Protein AF-A0A957M8G2-F1 (afdb_monomer_lite)

Radius of gyration: 21.16 Å; chains: 1; bounding box: 46×39×77 Å

Foldseek 3Di:
DVVVVVVVVLVVVCVPVCVVVVPPQPDDCLLVLLLVLLLVCLVCVVVCPVQSVLLNCLSNVLCVLLVVQLVVQCCCCVPPHPDPDPDDSNCCSQVPCCQPPPSNLCSNQCLQAQVNLVVQLVQLCVCVVVVHPSSVNSNSSSVSSNVNNVVQLQADAPRHHPHPPPVDSHDRRRHCHHLCRVNSVVVVVVVVSVVSSVVSVVSSCVSCVVVVVVVVVVVVVVVVVVVVD

Secondary structure (DSSP, 8-state):
-HHHHHHHHHHHHHHHHHHHHTTTTTS-SHHHHHHHHHHHHTGGGGT-TTTHHHHHHHHHTTTHHHHHHHHHHHHIIIIIS--SSSS-HHHHIIIIIHHH-HHHHHHHHTTS-HHHHHHHHHHHHHHHHTT-TTHHHHHHHHHHHHHHHHHHHHH-SSS---TTTTT-SS-----S--SS-GGGTHHHHHHHHHHHHHHHHHHHHHHHHHHHHHHHHHHHHHHHHHS--

pLDDT: mean 85.72, std 18.49, range [33.53, 98.69]

Sequence (229 aa):
MSWMAAWLRGQRQATSFYLVVSNVAGIMQTPTHFLIAGALAVPARRHLIGNTPALLLGAVLPDIPFALLTLWGLFYYRWIAPLPQPGVIMEYLHFTLYFTDPIWIAGHNFFHSLVVDGLLFAVGLWGWRHRQRWGVPLTWLATSMLLHVTIDIFTHHSDGPLIWWPVNWSYRFASPISYWEVAYGGATFARAELILNVLLSTYLLTALWPQIKQQFLRWQASAGSRQVR

Structure (mmCIF, N/CA/C/O backbone):
data_AF-A0A957M8G2-F1
#
_entry.id   AF-A0A957M8G2-F1
#
loop_
_atom_site.group_PDB
_atom_site.id
_atom_site.type_symbol
_atom_site.label_atom_id
_atom_site.label_alt_id
_atom_site.label_comp_id
_atom_site.label_asym_id
_atom_site.label_entity_id
_atom_site.label_seq_id
_atom_site.pdbx_PDB_ins_code
_atom_site.Cartn_x
_atom_site.Cartn_y
_atom_site.Cartn_z
_atom_site.occupancy
_atom_site.B_iso_or_equiv
_atom_site.auth_seq_id
_atom_site.auth_comp_id
_atom_site.auth_asym_id
_atom_site.auth_atom_id
_atom_site.pdbx_PDB_model_num
ATOM 1 N N . MET A 1 1 ? 7.463 -4.796 -29.477 1.00 44.28 1 MET A N 1
ATOM 2 C CA . MET A 1 1 ? 8.649 -3.906 -29.571 1.00 44.28 1 MET A CA 1
ATOM 3 C C . MET A 1 1 ? 8.308 -2.431 -29.858 1.00 44.28 1 MET A C 1
ATOM 5 O O . MET A 1 1 ? 9.145 -1.584 -29.582 1.00 44.28 1 MET A O 1
ATOM 9 N N . SER A 1 2 ? 7.105 -2.076 -30.338 1.00 48.72 2 SER A N 1
ATOM 10 C CA . SER A 1 2 ? 6.717 -0.681 -30.649 1.00 48.72 2 SER A CA 1
ATOM 11 C C . SER A 1 2 ? 6.313 0.173 -29.433 1.00 48.72 2 SER A C 1
ATOM 13 O O . SER A 1 2 ? 6.612 1.364 -29.407 1.00 48.72 2 SER A O 1
ATOM 15 N N . TRP A 1 3 ? 5.687 -0.421 -28.410 1.00 37.75 3 TRP A N 1
ATOM 16 C CA . TRP A 1 3 ? 5.198 0.312 -27.230 1.00 37.75 3 TRP A CA 1
ATOM 17 C C . TRP A 1 3 ? 6.327 0.774 -26.296 1.00 37.75 3 TRP A C 1
ATOM 19 O O . TRP A 1 3 ? 6.349 1.923 -25.871 1.00 37.75 3 TRP A O 1
ATOM 29 N N . MET A 1 4 ? 7.351 -0.063 -26.097 1.00 34.41 4 MET A N 1
ATOM 30 C CA . MET A 1 4 ? 8.533 0.268 -25.287 1.00 34.41 4 MET A CA 1
ATOM 31 C C . MET A 1 4 ? 9.319 1.459 -25.863 1.00 34.41 4 MET A C 1
ATOM 33 O O . MET A 1 4 ? 9.783 2.324 -25.130 1.00 34.41 4 MET A O 1
ATOM 37 N N . ALA A 1 5 ? 9.392 1.572 -27.194 1.00 39.69 5 ALA A N 1
ATOM 38 C CA . ALA A 1 5 ? 10.013 2.712 -27.867 1.00 39.69 5 ALA A CA 1
ATOM 39 C C . ALA A 1 5 ? 9.153 3.992 -27.823 1.00 39.69 5 ALA A C 1
ATOM 41 O O . ALA A 1 5 ? 9.686 5.096 -27.934 1.00 39.69 5 ALA A O 1
ATOM 42 N N . ALA A 1 6 ? 7.827 3.876 -27.700 1.00 43.91 6 ALA A N 1
ATOM 43 C CA . ALA A 1 6 ? 6.939 5.020 -27.484 1.00 43.91 6 ALA A CA 1
ATOM 44 C C . ALA A 1 6 ? 7.034 5.523 -26.031 1.00 43.91 6 ALA A C 1
ATOM 46 O O . ALA A 1 6 ? 7.205 6.721 -25.814 1.00 43.91 6 ALA A O 1
ATOM 47 N N . TRP A 1 7 ? 7.064 4.603 -25.064 1.00 50.28 7 TRP A N 1
ATOM 48 C CA . TRP A 1 7 ? 7.267 4.884 -23.641 1.00 50.28 7 TRP A CA 1
ATOM 49 C C . TRP A 1 7 ? 8.623 5.565 -23.368 1.00 50.28 7 TRP A C 1
ATOM 51 O O . TRP A 1 7 ? 8.674 6.642 -22.773 1.00 50.28 7 TRP A O 1
ATOM 61 N N . LEU A 1 8 ? 9.718 5.038 -23.933 1.00 42.94 8 LEU A N 1
ATOM 62 C CA . LEU A 1 8 ? 11.058 5.641 -23.826 1.00 42.94 8 LEU A CA 1
ATOM 63 C C . LEU A 1 8 ? 11.167 7.032 -24.479 1.00 42.94 8 LEU A C 1
ATOM 65 O O . LEU A 1 8 ? 12.023 7.828 -24.093 1.00 42.94 8 LEU A O 1
ATOM 69 N N . ARG A 1 9 ? 10.330 7.345 -25.478 1.00 43.38 9 ARG A N 1
ATOM 70 C CA . ARG A 1 9 ? 10.293 8.675 -26.113 1.00 43.38 9 ARG A CA 1
ATOM 71 C C . ARG A 1 9 ? 9.508 9.696 -25.289 1.00 43.38 9 ARG A C 1
ATOM 73 O O . ARG A 1 9 ? 9.929 10.849 -25.250 1.00 43.38 9 ARG A O 1
ATOM 80 N N . GLY A 1 10 ? 8.452 9.278 -24.588 1.00 44.41 10 GLY A N 1
ATOM 81 C CA . GLY A 1 10 ? 7.732 10.130 -23.632 1.00 44.41 10 GLY A CA 1
ATOM 82 C C . GLY A 1 10 ? 8.599 10.542 -22.435 1.00 44.41 10 GLY A C 1
ATOM 83 O O . GLY A 1 10 ? 8.604 11.705 -22.042 1.00 44.41 10 GLY A O 1
ATOM 84 N N . GLN A 1 11 ? 9.427 9.622 -21.931 1.00 47.50 11 GLN A N 1
ATOM 85 C CA . GLN A 1 11 ? 10.351 9.850 -20.808 1.00 47.50 11 GLN A CA 1
ATOM 86 C C . GLN A 1 11 ? 11.423 10.925 -21.099 1.00 47.50 11 GLN A C 1
ATOM 88 O O . GLN A 1 11 ? 11.792 11.698 -20.218 1.00 47.50 11 GLN A O 1
ATOM 93 N N . ARG A 1 12 ? 11.896 11.052 -22.349 1.00 42.53 12 ARG A N 1
ATOM 94 C CA . ARG A 1 12 ? 12.930 12.047 -22.715 1.00 42.53 12 ARG A CA 1
ATOM 95 C C . ARG A 1 12 ? 12.445 13.497 -22.721 1.00 42.53 12 ARG A C 1
ATOM 97 O O . ARG A 1 12 ? 13.284 14.388 -22.682 1.00 42.53 12 ARG A O 1
ATOM 104 N N . GLN A 1 13 ? 11.137 13.748 -22.783 1.00 42.22 13 GLN A N 1
ATOM 105 C CA . GLN A 1 13 ? 10.584 15.108 -22.689 1.00 42.22 13 GLN A CA 1
ATOM 106 C C . GLN A 1 13 ? 10.309 15.536 -21.238 1.00 42.22 13 GLN A C 1
ATOM 108 O O . GLN A 1 13 ? 10.151 16.722 -20.961 1.00 42.22 13 GLN A O 1
ATOM 113 N N . ALA A 1 14 ? 10.307 14.588 -20.300 1.00 40.78 14 ALA A N 1
ATOM 114 C CA . ALA A 1 14 ? 10.108 14.829 -18.874 1.00 40.78 14 ALA A CA 1
ATOM 115 C C . ALA A 1 14 ? 11.372 15.368 -18.161 1.00 40.78 14 ALA A C 1
ATOM 117 O O . ALA A 1 14 ? 11.283 16.013 -17.120 1.00 40.78 14 ALA A O 1
ATOM 118 N N . THR A 1 15 ? 12.566 15.186 -18.721 1.00 39.75 15 THR A N 1
ATOM 119 C CA . THR A 1 15 ? 13.847 15.386 -18.015 1.00 39.75 15 THR A CA 1
ATOM 120 C C . THR A 1 15 ? 14.133 16.810 -17.513 1.00 39.75 15 THR A C 1
ATOM 122 O O . THR A 1 15 ? 14.842 16.948 -16.518 1.00 39.75 15 THR A O 1
ATOM 125 N N . SER A 1 16 ? 13.561 17.872 -18.094 1.00 35.38 16 SER A N 1
ATOM 126 C CA . SER A 1 16 ? 13.813 19.248 -17.612 1.00 35.38 16 SER A CA 1
ATOM 127 C C . SER A 1 16 ? 12.925 19.704 -16.448 1.00 35.38 16 SER A C 1
ATOM 129 O O . SER A 1 16 ? 13.320 20.618 -15.731 1.00 35.38 16 SER A O 1
ATOM 131 N N . PHE A 1 17 ? 11.768 19.076 -16.209 1.00 36.44 17 PHE A N 1
ATOM 132 C CA . PHE A 1 17 ? 10.895 19.427 -15.073 1.00 36.44 17 PHE A CA 1
ATOM 133 C C . PHE A 1 17 ? 11.122 18.517 -13.856 1.00 36.44 17 PHE A C 1
ATOM 135 O O . PHE A 1 17 ? 10.847 18.901 -12.720 1.00 36.44 17 PHE A O 1
ATOM 142 N N . TYR A 1 18 ? 11.678 17.322 -14.079 1.00 36.84 18 TYR A N 1
ATOM 143 C CA . TYR A 1 18 ? 11.916 16.350 -13.016 1.00 36.84 18 TYR A CA 1
ATOM 144 C C . TYR A 1 18 ? 13.026 16.798 -12.058 1.00 36.84 18 TYR A C 1
ATOM 146 O O . TYR A 1 18 ? 12.852 16.631 -10.861 1.00 36.84 18 TYR A O 1
ATOM 154 N N . LEU A 1 19 ? 14.085 17.473 -12.523 1.00 34.44 19 LEU A N 1
ATOM 155 C CA . LEU A 1 19 ? 15.239 17.857 -11.687 1.00 34.44 19 LEU A CA 1
ATOM 156 C C . LEU A 1 19 ? 14.933 18.801 -10.504 1.00 34.44 19 LEU A C 1
ATOM 158 O O . LEU A 1 19 ? 15.719 18.856 -9.560 1.00 34.44 19 LEU A O 1
ATOM 162 N N . VAL A 1 20 ? 13.814 19.534 -10.523 1.00 36.47 20 VAL A N 1
ATOM 163 C CA . VAL A 1 20 ? 13.444 20.473 -9.441 1.00 36.47 20 VAL A CA 1
ATOM 164 C C . VAL A 1 20 ? 12.442 19.855 -8.454 1.00 36.47 20 VAL A C 1
ATOM 166 O O . VAL A 1 20 ? 12.404 20.247 -7.290 1.00 36.47 20 VAL A O 1
ATOM 169 N N . VAL A 1 21 ? 11.681 18.838 -8.872 1.00 35.72 21 VAL A N 1
ATOM 170 C CA . VAL A 1 21 ? 10.674 18.149 -8.036 1.00 35.72 21 VAL A CA 1
ATOM 171 C C . VAL A 1 21 ? 11.192 16.797 -7.503 1.00 35.72 21 VAL A C 1
ATOM 173 O O . VAL A 1 21 ? 10.707 16.289 -6.491 1.00 35.72 21 VAL A O 1
ATOM 176 N N . SER A 1 22 ? 12.242 16.237 -8.115 1.00 34.69 22 SER A N 1
ATOM 177 C CA . SER A 1 22 ? 12.774 14.893 -7.847 1.00 34.69 22 SER A CA 1
ATOM 178 C C . SER A 1 22 ? 13.558 14.720 -6.545 1.00 34.69 22 SER A C 1
ATOM 180 O O . SER A 1 22 ? 13.979 13.604 -6.260 1.00 34.69 22 SER A O 1
ATOM 182 N N . ASN A 1 23 ? 13.781 15.768 -5.749 1.00 33.53 23 ASN A N 1
ATOM 183 C CA . ASN A 1 23 ? 14.645 15.650 -4.566 1.00 33.53 23 ASN A CA 1
ATOM 184 C C . ASN A 1 23 ? 13.907 15.367 -3.248 1.00 33.53 23 ASN A C 1
ATOM 186 O O . ASN A 1 23 ? 14.568 15.090 -2.254 1.00 33.53 23 ASN A O 1
ATOM 190 N N . VAL A 1 24 ? 12.566 15.368 -3.223 1.00 36.84 24 VAL A N 1
ATOM 191 C CA . VAL A 1 24 ? 11.785 14.964 -2.027 1.00 36.84 24 VAL A CA 1
ATOM 192 C C . VAL A 1 24 ? 10.472 14.234 -2.375 1.00 36.84 24 VAL A C 1
ATOM 194 O O . VAL A 1 24 ? 9.989 13.443 -1.574 1.00 36.84 24 VAL A O 1
ATOM 197 N N . ALA A 1 25 ? 9.899 14.433 -3.569 1.00 34.66 25 ALA A N 1
ATOM 198 C CA . ALA A 1 25 ? 8.507 14.055 -3.861 1.00 34.66 25 ALA A CA 1
ATOM 199 C C . ALA A 1 25 ? 8.301 12.702 -4.580 1.00 34.66 25 ALA A C 1
ATOM 201 O O . ALA A 1 25 ? 7.173 12.359 -4.913 1.00 34.66 25 ALA A O 1
ATOM 202 N N . GLY A 1 26 ? 9.362 11.926 -4.827 1.00 40.62 26 GLY A N 1
ATOM 203 C CA . GLY A 1 26 ? 9.275 10.612 -5.493 1.00 40.62 26 GLY A CA 1
ATOM 204 C C . GLY A 1 26 ? 8.889 9.439 -4.578 1.00 40.62 26 GLY A C 1
ATOM 205 O O . GLY A 1 26 ? 8.906 8.298 -5.021 1.00 40.62 26 GLY A O 1
ATOM 206 N N . ILE A 1 27 ? 8.587 9.713 -3.306 1.00 42.06 27 ILE A N 1
ATOM 207 C CA . ILE A 1 27 ? 8.199 8.744 -2.271 1.00 42.06 27 ILE A CA 1
ATOM 208 C C . ILE A 1 27 ? 6.792 9.167 -1.816 1.00 42.06 27 ILE A C 1
ATOM 210 O O . ILE A 1 27 ? 6.661 10.090 -1.020 1.00 42.06 27 ILE A O 1
ATOM 214 N N . MET A 1 28 ? 5.724 8.738 -2.488 1.00 49.22 28 MET A N 1
ATOM 215 C CA . MET A 1 28 ? 4.915 7.533 -2.222 1.00 49.22 28 MET A CA 1
ATOM 216 C C . MET A 1 28 ? 3.472 7.994 -1.957 1.00 49.22 28 MET A C 1
ATOM 218 O O . MET A 1 28 ? 3.288 8.959 -1.224 1.00 49.22 28 MET A O 1
ATOM 222 N N . GLN A 1 29 ? 2.459 7.308 -2.496 1.00 62.94 29 GLN A N 1
ATOM 223 C CA . GLN A 1 29 ? 1.043 7.551 -2.157 1.00 62.94 29 GLN A CA 1
ATOM 224 C C . GLN A 1 29 ? 0.663 7.005 -0.772 1.00 62.94 29 GLN A C 1
ATOM 226 O O . GLN A 1 29 ? -0.422 7.271 -0.254 1.00 62.94 29 GLN A O 1
ATOM 231 N N . THR A 1 30 ? 1.571 6.270 -0.122 1.00 72.44 30 THR A N 1
ATOM 232 C CA . THR A 1 30 ? 1.415 5.734 1.236 1.00 72.44 30 THR A CA 1
ATOM 233 C C . THR A 1 30 ? 0.876 6.748 2.254 1.00 72.44 30 THR A C 1
ATOM 235 O O . THR A 1 30 ? -0.011 6.377 3.028 1.00 72.44 30 THR A O 1
ATOM 238 N N . PRO A 1 31 ? 1.334 8.022 2.295 1.00 85.12 31 PRO A N 1
ATOM 239 C CA . PRO A 1 31 ? 0.782 9.019 3.204 1.00 85.12 31 PRO A CA 1
ATOM 240 C C . PRO A 1 31 ? -0.706 9.254 2.946 1.00 85.12 31 PRO A C 1
ATOM 242 O O . PRO A 1 31 ? -1.474 9.306 3.901 1.00 85.12 31 PRO A O 1
ATOM 245 N N . THR A 1 32 ? -1.130 9.328 1.684 1.00 89.62 32 THR A N 1
ATOM 246 C CA . THR A 1 32 ? -2.532 9.522 1.295 1.00 89.62 32 THR A CA 1
ATOM 247 C C . THR A 1 32 ? -3.391 8.350 1.754 1.00 89.62 32 THR A C 1
ATOM 249 O O . THR A 1 32 ? -4.385 8.554 2.453 1.00 89.62 32 THR A O 1
ATOM 252 N N . HIS A 1 33 ? -2.968 7.116 1.469 1.00 91.50 33 HIS A N 1
ATOM 253 C CA . HIS A 1 33 ? -3.655 5.902 1.917 1.00 91.50 33 HIS A CA 1
ATOM 254 C C . HIS A 1 33 ? -3.783 5.837 3.444 1.00 91.50 33 HIS A C 1
ATOM 256 O O . HIS A 1 33 ? -4.869 5.593 3.981 1.00 91.50 33 HIS A O 1
ATOM 262 N N . PHE A 1 34 ? -2.696 6.133 4.159 1.00 93.12 34 PHE A N 1
ATOM 263 C CA . PHE A 1 34 ? -2.680 6.176 5.618 1.00 93.12 34 PHE A CA 1
ATOM 264 C C . PHE A 1 34 ? -3.607 7.260 6.182 1.00 93.12 34 PHE A C 1
ATOM 266 O O . PHE A 1 34 ? -4.362 7.005 7.124 1.00 93.12 34 PHE A O 1
ATOM 273 N N . LEU A 1 35 ? -3.582 8.464 5.605 1.00 93.88 35 LEU A N 1
ATOM 274 C CA . LEU A 1 35 ? -4.427 9.582 6.019 1.00 93.88 35 LEU A CA 1
ATOM 275 C C . LEU A 1 35 ? -5.909 9.290 5.765 1.00 93.88 35 LEU A C 1
ATOM 277 O O . LEU A 1 35 ? -6.732 9.580 6.634 1.00 93.88 35 LEU A O 1
ATOM 281 N N . ILE A 1 36 ? -6.254 8.668 4.632 1.00 92.31 36 ILE A N 1
ATOM 282 C CA . ILE A 1 36 ? -7.621 8.218 4.333 1.00 92.31 36 ILE A CA 1
ATOM 283 C C . ILE A 1 36 ? -8.070 7.189 5.375 1.00 92.31 36 ILE A C 1
ATOM 285 O O . ILE A 1 36 ? -9.119 7.367 5.996 1.00 92.31 36 ILE A O 1
ATOM 289 N N . ALA A 1 37 ? -7.267 6.151 5.631 1.00 92.00 37 ALA A N 1
ATOM 290 C CA . ALA A 1 37 ? -7.590 5.130 6.627 1.00 92.00 37 ALA A CA 1
ATOM 291 C C . ALA A 1 37 ? -7.766 5.734 8.030 1.00 92.00 37 ALA A C 1
ATOM 293 O O . ALA A 1 37 ? -8.730 5.426 8.735 1.00 92.00 37 ALA A O 1
ATOM 294 N N . GLY A 1 38 ? -6.877 6.648 8.424 1.00 91.69 38 GLY A N 1
ATOM 295 C CA . GLY A 1 38 ? -6.983 7.390 9.675 1.00 91.69 38 GLY A CA 1
ATOM 296 C C . GLY A 1 38 ? -8.257 8.230 9.751 1.00 91.69 38 GLY A C 1
ATOM 297 O O . GLY A 1 38 ? -8.943 8.207 10.775 1.00 91.69 38 GLY A O 1
ATOM 298 N N . ALA A 1 39 ? -8.598 8.950 8.680 1.00 91.75 39 ALA A N 1
ATOM 299 C CA . ALA A 1 39 ? -9.779 9.806 8.629 1.00 91.75 39 ALA A CA 1
ATOM 300 C C . ALA A 1 39 ? -11.074 8.989 8.719 1.00 91.75 39 ALA A C 1
ATOM 302 O O . ALA A 1 39 ? -11.964 9.350 9.486 1.00 91.75 39 ALA A O 1
ATOM 303 N N . LEU A 1 40 ? -11.144 7.847 8.029 1.00 89.31 40 LEU A N 1
ATOM 304 C CA . LEU A 1 40 ? -12.257 6.897 8.131 1.00 89.31 40 LEU A CA 1
ATOM 305 C C . LEU A 1 40 ? -12.356 6.269 9.526 1.00 89.31 40 LEU A C 1
ATOM 307 O O . LEU A 1 40 ? -13.456 5.994 10.013 1.00 89.31 40 LEU A O 1
ATOM 311 N N . ALA A 1 41 ? -11.222 6.086 10.207 1.00 89.31 41 ALA A N 1
ATOM 312 C CA . ALA A 1 41 ? -11.216 5.533 11.551 1.00 89.31 41 ALA A CA 1
ATOM 313 C C . ALA A 1 41 ? -11.884 6.459 12.573 1.00 89.31 41 ALA A C 1
ATOM 315 O O . ALA A 1 41 ? -12.484 5.948 13.514 1.00 89.31 41 ALA A O 1
ATOM 316 N N . VAL A 1 42 ? -11.800 7.790 12.417 1.00 86.25 42 VAL A N 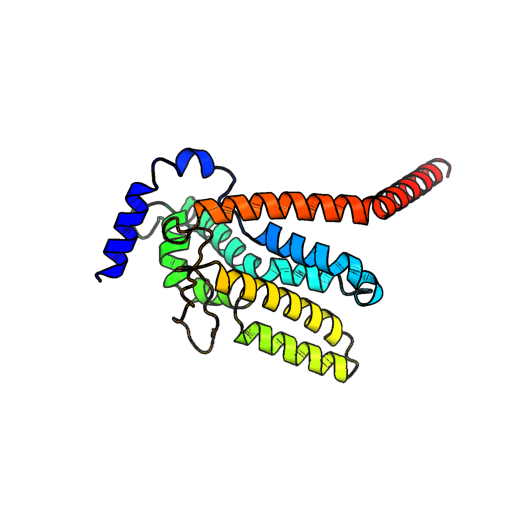1
ATOM 317 C CA . VAL A 1 42 ? -12.322 8.785 13.379 1.00 86.25 42 VAL A CA 1
ATOM 318 C C . VAL A 1 42 ? -13.820 8.617 13.680 1.00 86.25 42 VAL A C 1
ATOM 320 O O . VAL A 1 42 ? -14.148 8.404 14.853 1.00 86.25 42 VAL A O 1
ATOM 323 N N . PRO A 1 43 ? -14.741 8.668 12.698 1.00 83.56 43 PRO A N 1
ATOM 324 C CA . PRO A 1 43 ? -16.165 8.455 12.960 1.00 83.56 43 PRO A CA 1
ATOM 325 C C . PRO A 1 43 ? -16.467 7.006 13.372 1.00 83.56 43 PRO A C 1
ATOM 327 O O . PRO A 1 43 ? -17.354 6.766 14.190 1.00 83.56 43 PRO A O 1
ATOM 330 N N . ALA A 1 44 ? -15.690 6.037 12.881 1.00 80.69 44 ALA A N 1
ATOM 331 C CA . ALA A 1 44 ? -15.870 4.616 13.171 1.00 80.69 44 ALA A CA 1
ATOM 332 C C . ALA A 1 44 ? -15.232 4.155 14.498 1.00 80.69 44 ALA A C 1
ATOM 334 O O . ALA A 1 44 ? -15.307 2.972 14.834 1.00 80.69 44 ALA A O 1
ATOM 335 N N . ARG A 1 45 ? -14.644 5.056 15.303 1.00 75.25 45 ARG A N 1
ATOM 336 C CA . ARG A 1 45 ? -13.892 4.713 16.531 1.00 75.25 45 ARG A CA 1
ATOM 337 C C . ARG A 1 45 ? -14.638 3.806 17.501 1.00 75.25 45 ARG A C 1
ATOM 339 O O . ARG A 1 45 ? -14.017 2.951 18.123 1.00 75.25 45 ARG A O 1
ATOM 346 N N . ARG A 1 46 ? -15.959 3.971 17.624 1.00 70.88 46 ARG A N 1
ATOM 347 C CA . ARG A 1 46 ? -16.803 3.135 18.498 1.00 70.88 46 ARG A CA 1
ATOM 348 C C . ARG A 1 46 ? -16.919 1.688 18.007 1.00 70.88 46 ARG A C 1
ATOM 350 O O . ARG A 1 46 ? -17.065 0.789 18.824 1.00 70.88 46 ARG A O 1
ATOM 357 N N . HIS A 1 47 ? -16.825 1.468 16.699 1.00 71.31 47 HIS A N 1
ATOM 358 C CA . HIS A 1 47 ? -16.871 0.145 16.071 1.00 71.31 47 HIS A CA 1
ATOM 359 C C . HIS A 1 47 ? -15.473 -0.465 15.880 1.00 71.31 47 HIS A C 1
ATOM 361 O O . HIS A 1 47 ? -15.340 -1.679 15.767 1.00 71.31 47 HIS A O 1
ATOM 367 N N . LEU A 1 48 ? -14.427 0.367 15.894 1.00 74.81 48 LEU A N 1
ATOM 368 C CA . LEU A 1 48 ? -13.025 -0.018 15.704 1.00 74.81 48 LEU A CA 1
ATOM 369 C C . LEU A 1 48 ? -12.237 -0.178 17.011 1.00 74.81 48 LEU A C 1
ATOM 371 O O . LEU A 1 48 ? -11.006 -0.213 16.968 1.00 74.81 48 LEU A O 1
ATOM 375 N N . ILE A 1 49 ? -12.898 -0.258 18.171 1.00 71.00 49 ILE A N 1
ATOM 376 C CA . ILE A 1 49 ? -12.218 -0.353 19.473 1.00 71.00 49 ILE A CA 1
ATOM 377 C C . ILE A 1 49 ? -11.218 -1.522 19.442 1.00 71.00 49 ILE A C 1
ATOM 379 O O . ILE A 1 49 ? -11.597 -2.673 19.240 1.00 71.00 49 ILE A O 1
ATOM 383 N N . GLY A 1 50 ? -9.928 -1.204 19.592 1.00 77.12 50 GLY A N 1
ATOM 384 C CA . GLY A 1 50 ? -8.819 -2.166 19.557 1.00 77.12 50 GLY A CA 1
ATOM 385 C C . GLY A 1 50 ? -8.294 -2.550 18.165 1.00 77.12 50 GLY A C 1
ATOM 386 O O . GLY A 1 50 ? -7.239 -3.167 18.084 1.00 77.12 50 GLY A O 1
ATOM 387 N N . ASN A 1 51 ? -8.962 -2.157 17.075 1.00 86.50 51 ASN A N 1
ATOM 388 C CA . ASN A 1 51 ? -8.618 -2.566 15.704 1.00 86.50 51 ASN A CA 1
ATOM 389 C C . ASN A 1 51 ? -8.100 -1.425 14.814 1.00 86.50 51 ASN A C 1
ATOM 391 O O . ASN A 1 51 ? -7.653 -1.681 13.699 1.00 86.50 51 ASN A O 1
ATOM 395 N N . THR A 1 52 ? -8.089 -0.179 15.301 1.00 88.62 52 THR A N 1
ATOM 396 C CA . THR A 1 52 ? -7.448 0.949 14.600 1.00 88.62 52 THR A CA 1
ATOM 397 C C . THR A 1 52 ? -6.013 0.641 14.144 1.00 88.62 52 THR A C 1
ATOM 399 O O . THR A 1 52 ? -5.702 0.971 13.003 1.00 88.62 52 THR A O 1
ATOM 402 N N . PRO A 1 53 ? -5.143 -0.026 14.936 1.00 92.44 53 PRO A N 1
ATOM 403 C CA . PRO A 1 53 ? -3.797 -0.364 14.471 1.00 92.44 53 PRO A CA 1
ATOM 404 C C . PRO A 1 53 ? -3.792 -1.296 13.258 1.00 92.44 53 PRO A C 1
ATOM 406 O O . PRO A 1 53 ? -2.970 -1.119 12.371 1.00 92.44 53 PRO A O 1
ATOM 409 N N . ALA A 1 54 ? -4.721 -2.255 13.195 1.00 94.69 54 ALA A N 1
ATOM 410 C CA . ALA A 1 54 ? -4.824 -3.183 12.073 1.00 94.69 54 ALA A CA 1
ATOM 411 C C . ALA A 1 54 ? -5.242 -2.457 10.787 1.00 94.69 54 ALA A C 1
ATOM 413 O O . ALA A 1 54 ? -4.633 -2.664 9.742 1.00 94.69 54 ALA A O 1
ATOM 414 N N . LEU A 1 55 ? -6.221 -1.550 10.888 1.00 94.62 55 LEU A N 1
ATOM 415 C CA . LEU A 1 55 ? -6.639 -0.695 9.776 1.00 94.62 55 LEU A CA 1
ATOM 416 C C . LEU A 1 55 ? -5.479 0.187 9.280 1.00 94.62 55 LEU A C 1
ATOM 418 O O . LEU A 1 55 ? -5.206 0.238 8.086 1.00 94.62 55 LEU A O 1
ATOM 422 N N . LEU A 1 56 ? -4.775 0.864 10.191 1.00 94.69 56 LEU A N 1
ATOM 423 C CA . LEU A 1 56 ? -3.650 1.733 9.837 1.00 94.69 56 LEU A CA 1
ATOM 424 C C . LEU A 1 56 ? -2.473 0.950 9.247 1.00 94.69 56 LEU A C 1
ATOM 426 O O . LEU A 1 56 ? -1.863 1.406 8.286 1.00 94.69 56 LEU A O 1
ATOM 430 N N . LEU A 1 57 ? -2.179 -0.236 9.788 1.00 96.31 57 LEU A N 1
ATOM 431 C CA . LEU A 1 57 ? -1.153 -1.119 9.244 1.00 96.31 57 LEU A CA 1
ATOM 432 C C . LEU A 1 57 ? -1.518 -1.561 7.828 1.00 96.31 57 LEU A C 1
ATOM 434 O O . LEU A 1 57 ? -0.684 -1.455 6.940 1.00 96.31 57 LEU A O 1
ATOM 438 N N . GLY A 1 58 ? -2.761 -1.988 7.595 1.00 96.19 58 GLY A N 1
ATOM 439 C CA . GLY A 1 58 ? -3.209 -2.396 6.263 1.00 96.19 58 GLY A CA 1
ATOM 440 C C . GLY A 1 58 ? -3.190 -1.266 5.225 1.00 96.19 58 GLY A C 1
ATOM 441 O O . GLY A 1 58 ? -3.087 -1.548 4.041 1.00 96.19 58 GLY A O 1
ATOM 442 N N . ALA A 1 59 ? -3.210 0.003 5.647 1.00 95.56 59 ALA A N 1
ATOM 443 C CA . ALA A 1 59 ? -3.093 1.144 4.736 1.00 95.56 59 ALA A CA 1
ATOM 444 C C . ALA A 1 59 ? -1.661 1.373 4.222 1.00 95.56 59 ALA A C 1
ATOM 446 O O . ALA A 1 59 ? -1.478 2.064 3.225 1.00 95.56 59 ALA A O 1
ATOM 447 N N . VAL A 1 60 ? -0.657 0.832 4.920 1.00 95.88 60 VAL A N 1
ATOM 448 C CA . VAL A 1 60 ? 0.778 1.035 4.641 1.00 95.88 60 VAL A CA 1
ATOM 449 C C . VAL A 1 60 ? 1.444 -0.258 4.179 1.00 95.88 60 VAL A C 1
ATOM 451 O O . VAL A 1 60 ? 2.379 -0.225 3.389 1.00 95.88 60 VAL A O 1
ATOM 454 N N . LEU A 1 61 ? 0.969 -1.404 4.673 1.00 96.56 61 LEU A N 1
ATOM 455 C CA . LEU A 1 61 ? 1.548 -2.722 4.429 1.00 96.56 61 LEU A CA 1
ATOM 456 C C . LEU A 1 61 ? 1.763 -3.063 2.945 1.00 96.56 61 LEU A C 1
ATOM 458 O O . LEU A 1 61 ? 2.816 -3.635 2.667 1.00 96.56 61 LEU A O 1
ATOM 462 N N . PRO A 1 62 ? 0.866 -2.708 2.006 1.00 96.31 62 PRO A N 1
ATOM 463 C CA . PRO A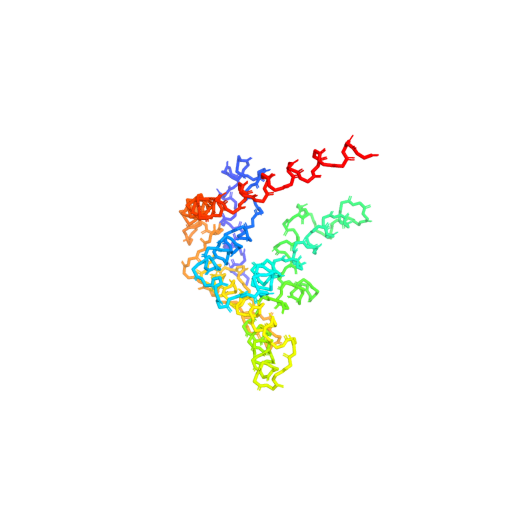 1 62 ? 1.087 -3.006 0.593 1.00 96.31 62 PRO A CA 1
ATOM 464 C C . PRO A 1 62 ? 2.364 -2.392 0.001 1.00 96.31 62 PRO A C 1
ATOM 466 O O . PRO A 1 62 ? 3.041 -3.015 -0.814 1.00 96.31 62 PRO A O 1
ATOM 469 N N . ASP A 1 63 ? 2.754 -1.217 0.490 1.00 94.56 63 ASP A N 1
ATOM 470 C CA . ASP A 1 63 ? 3.919 -0.475 0.008 1.00 94.56 63 ASP A CA 1
ATOM 471 C C . ASP A 1 63 ? 5.243 -0.935 0.638 1.00 94.56 63 ASP A C 1
ATOM 473 O O . ASP A 1 63 ? 6.321 -0.763 0.055 1.00 94.56 63 ASP A O 1
ATOM 477 N N . ILE A 1 64 ? 5.191 -1.529 1.837 1.00 95.25 64 ILE A N 1
ATOM 478 C CA . ILE A 1 64 ? 6.386 -1.888 2.617 1.00 95.25 64 ILE A CA 1
ATOM 479 C C . ILE A 1 64 ? 7.318 -2.842 1.851 1.00 95.25 64 ILE A C 1
ATOM 481 O O . ILE A 1 64 ? 8.516 -2.549 1.789 1.00 95.25 64 ILE A O 1
ATOM 485 N N . PRO A 1 65 ? 6.851 -3.965 1.264 1.00 95.44 65 PRO A N 1
ATOM 486 C CA . PRO A 1 65 ? 7.738 -4.882 0.556 1.00 95.44 65 PRO A CA 1
ATOM 487 C C . PRO A 1 65 ? 8.511 -4.212 -0.581 1.00 95.44 65 PRO A C 1
ATOM 489 O O . PRO A 1 65 ? 9.719 -4.414 -0.704 1.00 95.44 65 PRO A O 1
ATOM 492 N N . PHE A 1 66 ? 7.839 -3.384 -1.384 1.00 94.06 66 PHE A N 1
ATOM 493 C CA . PHE A 1 66 ? 8.474 -2.704 -2.508 1.00 94.06 66 PHE A CA 1
ATOM 494 C C . PHE A 1 66 ? 9.465 -1.629 -2.040 1.00 94.06 66 PHE A C 1
ATOM 496 O O . PHE A 1 66 ? 10.559 -1.518 -2.600 1.00 94.06 66 PHE A O 1
ATOM 503 N N . ALA A 1 67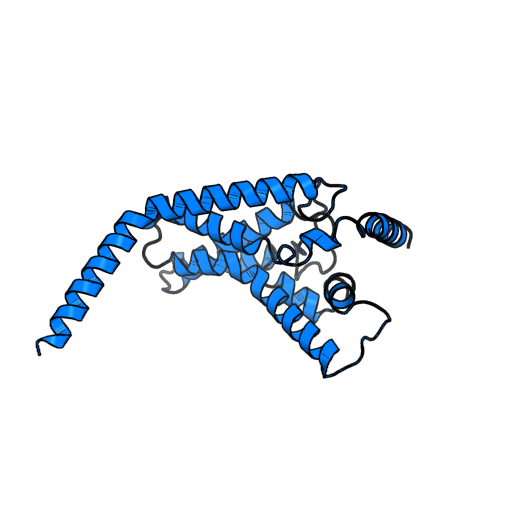 ? 9.156 -0.906 -0.956 1.00 93.69 67 ALA A N 1
ATOM 504 C CA . ALA A 1 67 ? 10.100 0.017 -0.326 1.00 93.69 67 ALA A CA 1
ATOM 505 C C . ALA A 1 67 ? 11.355 -0.706 0.187 1.00 93.69 67 ALA A C 1
ATOM 507 O O . ALA A 1 67 ? 12.474 -0.259 -0.067 1.00 93.69 67 ALA A O 1
ATOM 508 N N . LEU A 1 68 ? 11.193 -1.846 0.866 1.00 96.31 68 LEU A N 1
ATOM 509 C CA . LEU A 1 68 ? 12.316 -2.642 1.367 1.00 96.31 68 LEU A CA 1
ATOM 510 C C . LEU A 1 68 ? 13.177 -3.196 0.228 1.00 96.31 68 LEU A C 1
ATOM 512 O O . LEU A 1 68 ? 14.402 -3.103 0.297 1.00 96.31 68 LEU A O 1
ATOM 516 N N . LEU A 1 69 ? 12.557 -3.715 -0.836 1.00 96.19 69 LEU A N 1
ATOM 517 C CA . LEU A 1 69 ? 13.264 -4.167 -2.038 1.00 96.19 69 LEU A CA 1
ATOM 518 C C . LEU A 1 69 ? 14.019 -3.026 -2.718 1.00 96.19 69 LEU A C 1
ATOM 520 O O . LEU A 1 69 ? 15.158 -3.210 -3.140 1.00 96.19 69 LEU A O 1
ATOM 524 N N . THR A 1 70 ? 13.424 -1.836 -2.771 1.00 95.25 70 THR A N 1
ATOM 525 C CA . THR A 1 70 ? 14.066 -0.638 -3.318 1.00 95.25 70 THR A CA 1
ATOM 526 C C . THR A 1 70 ? 15.275 -0.215 -2.494 1.00 95.25 70 THR A C 1
ATOM 528 O O . THR A 1 70 ? 16.349 -0.000 -3.056 1.00 95.25 70 THR A O 1
ATOM 531 N N . LEU A 1 71 ? 15.142 -0.141 -1.166 1.00 96.94 71 LEU A N 1
ATOM 532 C CA . LEU A 1 71 ? 16.252 0.192 -0.269 1.00 96.94 71 LEU A CA 1
ATOM 533 C C . LEU A 1 71 ? 17.374 -0.845 -0.361 1.00 96.94 71 LEU A C 1
ATOM 535 O O . LEU A 1 71 ? 18.550 -0.486 -0.447 1.00 96.94 71 LEU A O 1
ATOM 539 N N . TRP A 1 72 ? 17.010 -2.127 -0.393 1.00 96.81 72 TRP A N 1
ATOM 540 C CA . TRP A 1 72 ? 17.960 -3.217 -0.559 1.00 96.81 72 TRP A CA 1
ATOM 541 C C . TRP A 1 72 ? 18.667 -3.161 -1.915 1.00 96.81 72 TRP A C 1
ATOM 543 O O . TRP A 1 72 ? 19.891 -3.222 -1.966 1.00 96.81 72 TRP A O 1
ATOM 553 N N . GLY A 1 73 ? 17.924 -2.999 -3.010 1.00 96.12 73 GLY A N 1
ATOM 554 C CA . GLY A 1 73 ? 18.473 -2.898 -4.360 1.00 96.12 73 GLY A CA 1
ATOM 555 C C . GLY A 1 73 ? 19.396 -1.692 -4.516 1.00 96.12 73 GLY A C 1
ATOM 556 O O . GLY A 1 73 ? 20.476 -1.814 -5.093 1.00 96.12 73 GLY A O 1
ATOM 557 N N . LEU A 1 74 ? 19.020 -0.546 -3.937 1.00 96.25 74 LEU A N 1
ATOM 558 C CA . LEU A 1 74 ? 19.868 0.641 -3.901 1.00 96.25 74 LEU A CA 1
ATOM 559 C C . LEU A 1 74 ? 21.184 0.349 -3.181 1.00 96.25 74 LEU A C 1
ATOM 561 O O . LEU A 1 74 ? 22.246 0.699 -3.691 1.00 96.25 74 LEU A O 1
ATOM 565 N N . PHE A 1 75 ? 21.116 -0.312 -2.025 1.00 97.69 75 PHE A N 1
ATOM 566 C CA . PHE A 1 75 ? 22.304 -0.688 -1.273 1.00 97.69 75 PHE A CA 1
ATOM 567 C C . PHE A 1 75 ? 23.190 -1.671 -2.045 1.00 97.69 75 PHE A C 1
ATOM 569 O O . PHE A 1 75 ? 24.386 -1.442 -2.235 1.00 97.69 75 PHE A O 1
ATOM 576 N N . TYR A 1 76 ? 22.585 -2.730 -2.566 1.00 97.62 76 TYR A N 1
ATOM 577 C CA . TYR A 1 76 ? 23.275 -3.787 -3.281 1.00 97.62 76 TYR A CA 1
ATOM 578 C C . TYR A 1 76 ? 24.023 -3.264 -4.515 1.00 97.62 76 TYR A C 1
ATOM 580 O O . TYR A 1 76 ? 25.229 -3.479 -4.635 1.00 97.62 76 TYR A O 1
ATOM 588 N N . TYR A 1 77 ? 23.362 -2.503 -5.393 1.00 96.50 77 TYR A N 1
ATOM 589 C CA . TYR A 1 77 ? 23.999 -2.005 -6.620 1.00 96.50 77 TYR A CA 1
ATOM 590 C C . TYR A 1 77 ? 24.897 -0.782 -6.414 1.00 96.50 77 TYR A C 1
ATOM 592 O O . TYR A 1 77 ? 25.637 -0.389 -7.316 1.00 96.50 77 TYR A O 1
ATOM 600 N N . ARG A 1 78 ? 24.835 -0.141 -5.242 1.00 95.81 78 ARG A N 1
ATOM 601 C CA . ARG A 1 78 ? 25.755 0.948 -4.907 1.00 95.81 78 ARG A CA 1
ATOM 602 C C . ARG A 1 78 ? 27.075 0.434 -4.344 1.00 95.81 78 ARG A C 1
ATOM 604 O O . ARG A 1 78 ? 28.109 1.026 -4.642 1.00 95.81 78 ARG A O 1
ATOM 611 N N . TRP A 1 79 ? 27.033 -0.599 -3.505 1.00 97.62 79 TRP A N 1
ATOM 612 C CA . TRP A 1 79 ? 28.187 -0.987 -2.687 1.00 97.62 79 TRP A CA 1
ATOM 613 C C . TRP A 1 79 ? 28.663 -2.425 -2.888 1.00 97.62 79 TRP A C 1
ATOM 615 O O . TRP A 1 79 ? 29.803 -2.715 -2.540 1.00 97.62 79 TRP A O 1
ATOM 625 N N . ILE A 1 80 ? 27.834 -3.321 -3.429 1.00 97.75 80 ILE A N 1
ATOM 626 C CA . ILE A 1 80 ? 28.160 -4.752 -3.529 1.00 97.75 80 ILE A CA 1
ATOM 627 C C . ILE A 1 80 ? 28.430 -5.166 -4.975 1.00 97.75 80 ILE A C 1
ATOM 629 O O . ILE A 1 80 ? 29.425 -5.838 -5.237 1.00 97.75 80 ILE A O 1
ATOM 633 N N . ALA A 1 81 ? 27.560 -4.783 -5.909 1.00 96.31 81 ALA A N 1
ATOM 634 C CA . ALA A 1 81 ? 27.631 -5.231 -7.296 1.00 96.31 81 ALA A CA 1
ATOM 635 C C . ALA A 1 81 ? 27.493 -4.063 -8.281 1.00 96.31 81 ALA A C 1
ATOM 637 O O . ALA A 1 81 ? 26.723 -3.138 -8.024 1.00 96.31 81 ALA A O 1
ATOM 638 N N . PRO A 1 82 ? 28.189 -4.096 -9.432 1.00 95.12 82 PRO A N 1
ATOM 639 C CA . PRO A 1 82 ? 27.933 -3.142 -10.501 1.00 95.12 82 PRO A CA 1
ATOM 640 C C . PRO A 1 82 ? 26.544 -3.370 -11.107 1.00 95.12 82 PRO A C 1
ATOM 642 O O . PRO A 1 82 ? 25.990 -4.471 -11.058 1.00 95.12 82 PRO A O 1
ATOM 645 N N . LEU A 1 83 ? 25.988 -2.323 -11.716 1.00 95.50 83 LEU A N 1
ATOM 646 C CA . LEU A 1 83 ? 24.712 -2.425 -12.416 1.00 95.50 83 LEU A CA 1
ATOM 647 C C . LEU A 1 83 ? 24.872 -3.321 -13.666 1.00 95.50 83 LEU A C 1
ATOM 649 O O . LEU A 1 83 ? 25.828 -3.118 -14.418 1.00 95.50 83 LEU A O 1
ATOM 653 N N . PRO A 1 84 ? 23.956 -4.273 -13.936 1.00 92.88 84 PRO A N 1
ATOM 654 C CA . PRO A 1 84 ? 24.078 -5.179 -15.087 1.00 92.88 84 PRO A CA 1
ATOM 655 C C . PRO A 1 84 ? 23.996 -4.486 -16.453 1.00 92.88 84 PRO A C 1
ATOM 657 O O . PRO A 1 84 ? 24.419 -5.044 -17.463 1.00 92.88 84 PRO A O 1
ATOM 660 N N . GLN A 1 85 ? 23.443 -3.275 -16.490 1.00 88.06 85 GLN A N 1
ATOM 661 C CA . GLN A 1 85 ? 23.307 -2.454 -17.687 1.00 88.06 85 GLN A CA 1
ATOM 662 C C . GLN A 1 85 ? 23.700 -1.002 -17.380 1.00 88.06 85 GLN A C 1
ATOM 664 O O . GLN A 1 85 ? 23.491 -0.554 -16.249 1.00 88.06 85 GLN A O 1
ATOM 669 N N . PRO A 1 86 ? 24.246 -0.245 -18.351 1.00 87.12 86 PRO A N 1
ATOM 670 C CA . PRO A 1 86 ? 24.516 1.177 -18.164 1.00 87.12 86 PRO A CA 1
ATOM 671 C C . PRO A 1 86 ? 23.230 1.937 -17.822 1.00 87.12 86 PRO A C 1
ATOM 673 O O . PRO A 1 86 ? 22.215 1.764 -18.496 1.00 87.12 86 PRO A O 1
ATOM 676 N N . GLY A 1 87 ? 23.270 2.792 -16.800 1.00 89.38 87 GLY A N 1
ATOM 677 C CA . GLY A 1 87 ? 22.116 3.598 -16.403 1.00 89.38 87 GLY A CA 1
ATOM 678 C C . GLY A 1 87 ? 22.128 3.998 -14.933 1.00 89.38 87 GLY A C 1
ATOM 679 O O . GLY A 1 87 ? 23.139 3.871 -14.238 1.00 89.38 87 GLY A O 1
ATOM 680 N N . VAL A 1 88 ? 20.983 4.492 -14.464 1.00 93.88 88 VAL A N 1
ATOM 681 C CA . VAL A 1 88 ? 20.770 4.890 -13.069 1.00 93.88 88 VAL A CA 1
ATOM 682 C C . VAL A 1 88 ? 20.180 3.715 -12.285 1.00 93.88 88 VAL A C 1
ATOM 684 O O . VAL A 1 88 ? 19.256 3.056 -12.754 1.00 93.88 88 VAL A O 1
ATOM 687 N N . ILE A 1 89 ? 20.675 3.473 -11.062 1.00 93.44 89 ILE A N 1
ATOM 688 C CA . ILE A 1 89 ? 20.208 2.364 -10.204 1.00 93.44 89 ILE A CA 1
ATOM 689 C C . ILE A 1 89 ? 18.679 2.380 -10.075 1.00 93.44 89 ILE A C 1
ATOM 691 O O . ILE A 1 89 ? 18.036 1.372 -10.335 1.00 93.44 89 ILE A O 1
ATOM 695 N N . MET A 1 90 ? 18.086 3.532 -9.744 1.00 92.62 90 MET A N 1
ATOM 696 C CA . MET A 1 90 ? 16.636 3.653 -9.543 1.00 92.62 90 MET A CA 1
ATOM 697 C C . MET A 1 90 ? 15.817 3.279 -10.781 1.00 92.62 90 MET A C 1
ATOM 699 O O . MET A 1 90 ? 14.800 2.604 -10.637 1.00 92.62 90 MET A O 1
ATOM 703 N N . GLU A 1 91 ? 16.280 3.649 -11.979 1.00 92.50 91 GLU A N 1
ATOM 704 C CA . GLU A 1 91 ? 15.633 3.263 -13.238 1.00 92.50 91 GLU A CA 1
ATOM 705 C C . GLU A 1 91 ? 15.686 1.749 -13.438 1.00 92.50 91 GLU A C 1
ATOM 707 O O . GLU A 1 91 ? 14.687 1.140 -13.804 1.00 92.50 91 GLU A O 1
ATOM 712 N N . TYR A 1 92 ? 16.821 1.112 -13.145 1.00 95.06 92 TYR A N 1
ATOM 713 C CA . TYR A 1 92 ? 16.929 -0.342 -13.230 1.00 95.06 92 TYR A CA 1
ATOM 714 C C . TYR A 1 92 ? 15.976 -1.052 -12.257 1.00 95.06 92 TYR A C 1
ATOM 716 O O . TYR A 1 92 ? 15.278 -1.988 -12.644 1.00 95.06 92 TYR A O 1
ATOM 724 N N . LEU A 1 93 ? 15.887 -0.578 -11.011 1.00 95.19 93 LEU A N 1
ATOM 725 C CA . LEU A 1 93 ? 14.984 -1.153 -10.012 1.00 95.19 93 LEU A CA 1
ATOM 726 C C . LEU A 1 93 ? 13.505 -1.012 -10.429 1.00 95.19 93 LEU A C 1
ATOM 728 O O . LEU A 1 93 ? 12.776 -2.002 -10.447 1.00 95.19 93 LEU A O 1
ATOM 732 N N . HIS A 1 94 ? 13.074 0.196 -10.813 1.00 92.44 94 HIS A N 1
ATOM 733 C CA . HIS A 1 94 ? 11.654 0.522 -11.029 1.00 92.44 94 HIS A CA 1
ATOM 734 C C . HIS A 1 94 ? 11.162 0.230 -12.448 1.00 92.44 94 HIS A C 1
ATOM 736 O O . HIS A 1 94 ? 9.980 -0.030 -12.644 1.00 92.44 94 HIS A O 1
ATOM 742 N N . PHE A 1 95 ? 12.047 0.253 -13.446 1.00 92.12 95 PHE A N 1
ATOM 743 C CA . PHE A 1 95 ? 11.677 0.055 -14.851 1.00 92.12 95 PHE A CA 1
ATOM 744 C C . PHE A 1 95 ? 12.209 -1.244 -15.451 1.00 92.12 95 PHE A C 1
ATOM 746 O O . PHE A 1 95 ? 11.867 -1.567 -16.585 1.00 92.12 95 PHE A O 1
ATOM 753 N N . THR A 1 96 ? 13.027 -2.009 -14.722 1.00 94.31 96 THR A N 1
ATOM 754 C CA . THR A 1 96 ? 13.435 -3.359 -15.141 1.00 94.31 96 THR A CA 1
ATOM 755 C C . THR A 1 96 ? 12.995 -4.397 -14.118 1.00 94.31 96 THR A C 1
ATOM 757 O O . THR A 1 96 ? 12.056 -5.142 -14.391 1.00 94.31 96 THR A O 1
ATOM 760 N N . LEU A 1 97 ? 13.593 -4.413 -12.921 1.00 96.19 97 LEU A N 1
ATOM 761 C CA . LEU A 1 97 ? 13.339 -5.476 -11.940 1.00 96.19 97 LEU A CA 1
ATOM 762 C C . LEU A 1 97 ? 11.864 -5.560 -11.536 1.00 96.19 97 LEU A C 1
ATOM 764 O O . LEU A 1 97 ? 11.304 -6.651 -11.542 1.00 96.19 97 LEU A O 1
ATOM 768 N N . TYR A 1 98 ? 11.209 -4.421 -11.305 1.00 95.12 98 TYR A N 1
ATOM 769 C CA . TYR A 1 98 ? 9.772 -4.347 -11.018 1.00 95.12 98 TYR A CA 1
ATOM 770 C C . TYR A 1 98 ? 8.877 -5.102 -12.023 1.00 95.12 98 TYR A C 1
ATOM 772 O O . TYR A 1 98 ? 7.837 -5.649 -11.650 1.00 95.12 98 TYR A O 1
ATOM 780 N N . PHE A 1 99 ? 9.268 -5.141 -13.301 1.00 95.69 99 PHE A N 1
ATOM 781 C CA . PHE A 1 99 ? 8.479 -5.755 -14.370 1.00 95.69 99 PHE A CA 1
ATOM 782 C C . PHE A 1 99 ? 8.934 -7.166 -14.742 1.00 95.69 99 PHE A C 1
ATOM 784 O O . PHE A 1 99 ? 8.144 -7.907 -15.324 1.00 95.69 99 PHE A O 1
ATOM 791 N N . THR A 1 100 ? 10.185 -7.533 -14.457 1.00 95.94 100 THR A N 1
ATOM 792 C CA . THR A 1 100 ? 10.777 -8.776 -14.976 1.00 95.94 100 THR A CA 1
ATOM 793 C C . THR A 1 100 ? 11.222 -9.753 -13.901 1.00 95.94 100 THR A C 1
ATOM 795 O O . THR A 1 100 ? 11.293 -10.948 -14.175 1.00 95.94 100 THR A O 1
ATOM 798 N N . ASP A 1 101 ? 11.568 -9.276 -12.706 1.00 97.31 101 ASP A N 1
ATOM 799 C CA . ASP A 1 101 ? 12.140 -10.123 -11.665 1.00 97.31 101 ASP A CA 1
ATOM 800 C C . ASP A 1 101 ? 11.039 -10.747 -10.783 1.00 97.31 101 ASP A C 1
ATOM 802 O O . ASP A 1 101 ? 10.228 -10.019 -10.203 1.00 97.31 101 ASP A O 1
ATOM 806 N N . PRO A 1 102 ? 10.992 -12.085 -10.634 1.00 97.50 102 PRO A N 1
ATOM 807 C CA . PRO A 1 102 ? 9.954 -12.750 -9.851 1.00 97.50 102 PRO A CA 1
ATOM 808 C C . PRO A 1 102 ? 9.910 -12.350 -8.372 1.00 97.50 102 PRO A C 1
ATOM 810 O O . PRO A 1 102 ? 8.826 -12.343 -7.794 1.00 97.50 102 PRO A O 1
ATOM 813 N N . ILE A 1 103 ? 11.048 -12.017 -7.751 1.00 97.62 103 ILE A N 1
ATOM 814 C CA . ILE A 1 103 ? 11.106 -11.591 -6.345 1.00 97.62 103 ILE A CA 1
ATOM 815 C C . ILE A 1 103 ? 10.504 -10.196 -6.212 1.00 97.62 103 ILE A C 1
ATOM 817 O O . ILE A 1 103 ? 9.752 -9.941 -5.274 1.00 97.62 103 ILE A O 1
ATOM 821 N N . TRP A 1 104 ? 10.784 -9.309 -7.166 1.00 97.44 104 TRP A N 1
ATOM 822 C CA . TRP A 1 104 ? 10.206 -7.967 -7.192 1.00 97.44 104 TRP A CA 1
ATOM 823 C C . TRP A 1 104 ? 8.706 -7.999 -7.445 1.00 97.44 104 TRP A C 1
ATOM 825 O O . TRP A 1 104 ? 7.944 -7.359 -6.719 1.00 97.44 104 TRP A O 1
ATOM 835 N N . ILE A 1 105 ? 8.280 -8.803 -8.419 1.00 97.50 105 ILE A N 1
ATOM 836 C CA . ILE A 1 105 ? 6.868 -8.999 -8.731 1.00 97.50 105 ILE A CA 1
ATOM 837 C C . ILE A 1 105 ? 6.139 -9.597 -7.523 1.00 97.50 105 ILE A C 1
ATOM 839 O O . ILE A 1 105 ? 5.137 -9.036 -7.084 1.00 97.50 105 ILE A O 1
ATOM 843 N N . ALA A 1 106 ? 6.629 -10.701 -6.957 1.00 97.69 106 ALA A N 1
ATOM 844 C CA . ALA A 1 106 ? 5.982 -11.337 -5.813 1.00 97.69 106 ALA A CA 1
ATOM 845 C C . ALA A 1 106 ? 5.995 -10.432 -4.576 1.00 97.69 106 ALA A C 1
ATOM 847 O O . ALA A 1 106 ? 4.972 -10.290 -3.916 1.00 97.69 106 ALA A O 1
ATOM 848 N N . GLY A 1 107 ? 7.130 -9.792 -4.286 1.00 96.12 107 GLY A N 1
ATOM 849 C CA . GLY A 1 107 ? 7.286 -8.904 -3.140 1.00 96.12 107 GLY A CA 1
ATOM 850 C C . GLY A 1 107 ? 6.290 -7.752 -3.177 1.00 96.12 107 GLY A C 1
ATOM 851 O O . GLY A 1 107 ? 5.565 -7.559 -2.209 1.00 96.12 107 GLY A O 1
ATOM 852 N N . HIS A 1 108 ? 6.199 -7.041 -4.303 1.00 95.06 108 HIS A N 1
ATOM 853 C CA . HIS A 1 108 ? 5.242 -5.949 -4.461 1.00 95.06 108 HIS A CA 1
ATOM 854 C C . HIS A 1 108 ? 3.785 -6.430 -4.386 1.00 95.06 108 HIS A C 1
ATOM 856 O O . HIS A 1 108 ? 2.990 -5.849 -3.660 1.00 95.06 108 HIS A O 1
ATOM 862 N N . ASN A 1 109 ? 3.428 -7.513 -5.085 1.00 97.12 109 ASN A N 1
ATOM 863 C CA . ASN A 1 109 ? 2.021 -7.893 -5.261 1.00 97.12 109 ASN A CA 1
ATOM 864 C C . ASN A 1 109 ? 1.435 -8.753 -4.127 1.00 97.12 109 ASN A C 1
ATOM 866 O O . ASN A 1 109 ? 0.218 -8.947 -4.085 1.00 97.12 109 ASN A O 1
ATOM 870 N N . PHE A 1 110 ? 2.254 -9.261 -3.198 1.00 97.06 110 PHE A N 1
ATOM 871 C CA . PHE A 1 110 ? 1.772 -10.146 -2.129 1.00 97.06 110 PHE A CA 1
ATOM 872 C C . PHE A 1 110 ? 0.717 -9.487 -1.234 1.00 97.06 110 PHE A C 1
ATOM 874 O O . PHE A 1 110 ? -0.263 -10.131 -0.887 1.00 97.06 110 PHE A O 1
ATOM 881 N N . PHE A 1 111 ? 0.900 -8.212 -0.891 1.00 97.12 111 PHE A N 1
ATOM 882 C CA . PHE A 1 111 ? -0.071 -7.420 -0.125 1.00 97.12 111 PHE A CA 1
ATOM 883 C C . PHE A 1 111 ? -0.769 -6.361 -0.985 1.00 97.12 111 PHE A C 1
ATOM 885 O O . PHE A 1 111 ? -1.325 -5.413 -0.445 1.00 97.12 111 PHE A O 1
ATOM 892 N N . HIS A 1 112 ? -0.663 -6.474 -2.311 1.00 95.38 112 HIS A N 1
ATOM 893 C CA . HIS A 1 112 ? -1.108 -5.451 -3.257 1.00 95.38 112 HIS A CA 1
ATOM 894 C C . HIS A 1 112 ? -1.906 -6.070 -4.414 1.00 95.38 112 HIS A C 1
ATOM 896 O O . HIS A 1 112 ? -1.830 -5.632 -5.557 1.00 95.38 112 HIS A O 1
ATOM 902 N N . SER A 1 113 ? -2.652 -7.145 -4.143 1.00 97.25 113 SER A N 1
ATOM 903 C CA . SER A 1 113 ? -3.452 -7.857 -5.149 1.00 97.25 113 SER A CA 1
ATOM 904 C C . SER A 1 113 ? -4.839 -8.207 -4.619 1.00 97.25 113 SER A C 1
ATOM 906 O O . SER A 1 113 ? -5.009 -8.594 -3.464 1.00 97.25 113 SER A O 1
ATOM 908 N N . LEU A 1 114 ? -5.856 -8.139 -5.487 1.00 97.62 114 LEU A N 1
ATOM 909 C CA . LEU A 1 114 ? -7.242 -8.411 -5.090 1.00 97.62 114 LEU A CA 1
ATOM 910 C C . LEU A 1 114 ? -7.441 -9.863 -4.646 1.00 97.62 114 LEU A C 1
ATOM 912 O O . LEU A 1 114 ? -8.285 -10.140 -3.794 1.00 97.62 114 LEU A O 1
ATOM 916 N N . VAL A 1 115 ? -6.679 -10.796 -5.221 1.00 98.19 115 VAL A N 1
ATOM 917 C CA . VAL A 1 115 ? -6.797 -12.224 -4.904 1.00 98.19 115 VAL A CA 1
ATOM 918 C C . VAL A 1 115 ? -6.261 -12.516 -3.506 1.00 98.19 115 VAL A C 1
ATOM 920 O O . VAL A 1 115 ? -6.963 -13.148 -2.716 1.00 98.19 115 VAL A O 1
ATOM 923 N N . VAL A 1 116 ? -5.044 -12.064 -3.180 1.00 98.12 116 VAL A N 1
ATOM 924 C CA . VAL A 1 116 ? -4.448 -12.338 -1.863 1.00 98.12 116 VAL A CA 1
ATOM 925 C C . VAL A 1 116 ? -5.182 -11.570 -0.775 1.00 98.12 116 VAL A C 1
ATOM 927 O O . VAL A 1 116 ? -5.587 -12.164 0.225 1.00 98.12 116 VAL A O 1
ATOM 930 N N . ASP A 1 117 ? -5.440 -10.284 -0.992 1.00 98.38 117 ASP A N 1
ATOM 931 C CA . ASP A 1 117 ? -6.087 -9.436 0.006 1.00 98.38 117 ASP A CA 1
ATOM 932 C C . ASP A 1 117 ? -7.546 -9.857 0.221 1.00 98.38 117 ASP A C 1
ATOM 934 O O . ASP A 1 117 ? -8.032 -9.904 1.354 1.00 98.38 117 ASP A O 1
ATOM 938 N N . GLY A 1 118 ? -8.235 -10.262 -0.851 1.00 98.50 118 GLY A N 1
ATOM 939 C CA . GLY A 1 118 ? -9.577 -10.836 -0.788 1.00 98.50 118 GLY A CA 1
ATOM 940 C C . GLY A 1 118 ? -9.616 -12.161 -0.025 1.00 98.50 118 GLY A C 1
ATOM 941 O O . GLY A 1 118 ? -10.527 -12.387 0.777 1.00 98.50 118 GLY A O 1
ATOM 942 N N . LEU A 1 119 ? -8.609 -13.022 -0.204 1.00 98.50 119 LEU A N 1
ATOM 943 C CA . LEU A 1 119 ? -8.477 -14.260 0.566 1.00 98.50 119 LEU A CA 1
ATOM 944 C C . LEU A 1 119 ? -8.214 -13.971 2.050 1.00 98.50 119 LEU A C 1
ATOM 946 O O . LEU A 1 119 ? -8.869 -14.563 2.909 1.00 98.50 119 LEU A O 1
ATOM 950 N N . LEU A 1 120 ? -7.309 -13.040 2.367 1.00 98.50 120 LEU A N 1
ATOM 951 C CA . LEU A 1 120 ? -7.041 -12.611 3.744 1.00 98.50 120 LEU A CA 1
ATOM 952 C C . LEU A 1 120 ? -8.297 -12.039 4.406 1.00 98.50 120 LEU A C 1
ATOM 954 O O . LEU A 1 120 ? -8.594 -12.375 5.555 1.00 98.50 120 LEU A O 1
ATOM 958 N N . PHE A 1 121 ? -9.077 -11.242 3.673 1.00 98.56 121 PHE A N 1
ATOM 959 C CA . PHE A 1 121 ? -10.363 -10.734 4.138 1.00 98.56 121 PHE A CA 1
ATOM 960 C C . PHE A 1 121 ? -11.349 -11.872 4.424 1.00 98.56 121 PHE A C 1
ATOM 962 O O . PHE A 1 121 ? -11.954 -11.904 5.496 1.00 98.56 121 PHE A O 1
ATOM 969 N N . ALA A 1 122 ? -11.482 -12.841 3.513 1.00 98.62 122 ALA A N 1
ATOM 970 C CA . ALA A 1 122 ? -12.365 -13.991 3.695 1.00 98.62 122 ALA A CA 1
ATOM 971 C C . ALA A 1 122 ? -11.967 -14.842 4.914 1.00 98.62 122 ALA A C 1
ATOM 973 O O . ALA A 1 122 ? -12.831 -15.213 5.714 1.00 98.62 122 ALA A O 1
ATOM 974 N N . VAL A 1 123 ? -10.668 -15.099 5.100 1.00 98.69 123 VAL A N 1
ATOM 975 C CA . VAL A 1 123 ? -10.121 -15.817 6.263 1.00 98.69 123 VAL A CA 1
ATOM 976 C C . VAL A 1 123 ? -10.359 -15.033 7.554 1.00 98.69 123 VAL A C 1
ATOM 978 O O . VAL A 1 123 ? -10.813 -15.609 8.545 1.00 98.69 123 VAL A O 1
ATOM 981 N N . GLY A 1 124 ? -10.121 -13.719 7.548 1.00 98.25 124 GLY A N 1
ATOM 982 C CA . GLY A 1 124 ? -10.410 -12.832 8.676 1.00 98.25 124 GLY A CA 1
ATOM 983 C C . GLY A 1 124 ? -11.883 -12.873 9.072 1.00 98.25 124 GLY A C 1
ATOM 984 O O . GLY A 1 124 ? -12.212 -13.103 10.239 1.00 98.25 124 GLY A O 1
ATOM 985 N N . LEU A 1 125 ? -12.775 -12.742 8.091 1.00 98.12 125 LEU A N 1
ATOM 986 C CA . LEU A 1 125 ? -14.217 -12.759 8.300 1.00 98.12 125 LEU A CA 1
ATOM 987 C C . LEU A 1 125 ? -14.702 -14.125 8.799 1.00 98.12 125 LEU A C 1
ATOM 989 O O . LEU A 1 125 ? -15.561 -14.199 9.681 1.00 98.12 125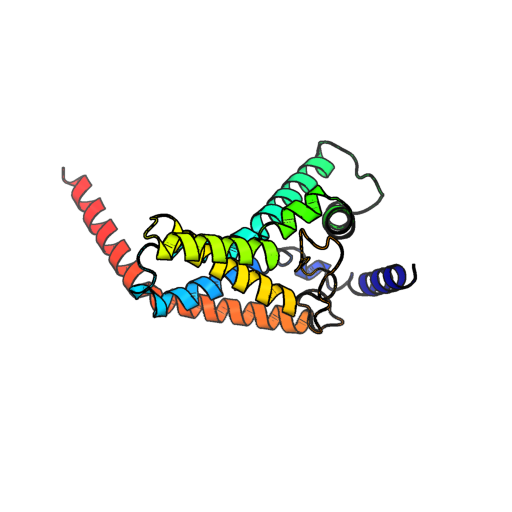 LEU A O 1
ATOM 993 N N . TRP A 1 126 ? -14.137 -15.213 8.273 1.00 98.56 126 TRP A N 1
ATOM 994 C CA . TRP A 1 126 ? -14.386 -16.561 8.775 1.00 98.56 126 TRP A CA 1
ATOM 995 C C . TRP A 1 126 ? -13.963 -16.691 10.243 1.00 98.56 126 TRP A C 1
ATOM 997 O O . TRP A 1 126 ? -14.777 -17.108 11.071 1.00 98.56 126 TRP A O 1
ATOM 1007 N N . GLY A 1 127 ? -12.748 -16.260 10.591 1.00 98.19 127 GLY A N 1
ATOM 1008 C CA . GLY A 1 127 ? -12.258 -16.258 11.969 1.00 98.19 127 GLY A CA 1
ATOM 1009 C C . GLY A 1 127 ? -13.143 -15.425 12.897 1.00 98.19 127 GLY A C 1
ATOM 1010 O O . GLY A 1 127 ? -13.489 -15.874 13.989 1.00 98.19 127 GLY A O 1
ATOM 1011 N N . TRP A 1 128 ? -13.589 -14.249 12.447 1.00 96.81 128 TRP A N 1
ATOM 1012 C CA . TRP A 1 128 ? -14.490 -13.390 13.214 1.00 96.81 128 TRP A CA 1
ATOM 1013 C C . TRP A 1 128 ? -15.820 -14.102 13.492 1.00 96.81 128 TRP A C 1
ATOM 1015 O O . TRP A 1 128 ? -16.242 -14.188 14.648 1.00 96.81 128 TRP A O 1
ATOM 1025 N N . ARG A 1 129 ? -16.450 -14.702 12.473 1.00 97.56 129 ARG A N 1
ATOM 1026 C CA . ARG A 1 129 ? -17.701 -15.466 12.642 1.00 97.56 129 ARG A CA 1
ATOM 1027 C C . ARG A 1 129 ? -17.557 -16.639 13.613 1.00 97.56 129 ARG A C 1
ATOM 1029 O O . ARG A 1 129 ? -18.485 -16.917 14.365 1.00 97.56 129 ARG A O 1
ATOM 1036 N N . HIS A 1 130 ? -16.382 -17.263 13.657 1.00 97.81 130 HIS A N 1
ATOM 1037 C CA . HIS A 1 130 ? -16.062 -18.359 14.577 1.00 97.81 130 HIS A CA 1
ATOM 1038 C C . HIS A 1 130 ? -15.485 -17.879 15.918 1.00 97.81 130 HIS A C 1
ATOM 1040 O O . HIS A 1 130 ? -14.899 -18.667 16.658 1.00 97.81 130 HIS A O 1
ATOM 1046 N N . ARG A 1 131 ? -15.656 -16.589 16.250 1.00 95.81 131 ARG A N 1
ATOM 1047 C CA . ARG A 1 131 ? -15.227 -15.963 17.514 1.00 95.81 131 ARG A CA 1
ATOM 1048 C C . ARG A 1 131 ? -13.728 -16.108 17.801 1.00 95.81 131 ARG A C 1
ATOM 1050 O O . ARG A 1 131 ? -13.303 -16.063 18.955 1.00 95.81 131 ARG A O 1
ATOM 1057 N N . GLN A 1 132 ? -12.918 -16.239 16.755 1.00 97.50 132 GLN A N 1
ATOM 1058 C CA . GLN A 1 132 ? -11.468 -16.262 16.867 1.00 97.50 132 GLN A CA 1
ATOM 1059 C C . GLN A 1 132 ? -10.942 -14.850 17.124 1.00 97.50 132 GLN A C 1
ATOM 1061 O O . GLN A 1 132 ? -11.298 -13.902 16.422 1.00 97.50 132 GLN A O 1
ATOM 1066 N N . ARG A 1 133 ? -10.048 -14.709 18.111 1.00 94.06 133 ARG A N 1
ATOM 1067 C CA . ARG A 1 133 ? -9.502 -13.403 18.530 1.00 94.06 133 ARG A CA 1
ATOM 1068 C C . ARG A 1 133 ? -8.754 -12.671 17.410 1.00 94.06 133 ARG A C 1
ATOM 1070 O O . ARG A 1 133 ? -8.736 -11.448 17.396 1.00 94.06 133 ARG A O 1
ATOM 1077 N N . TRP A 1 134 ? -8.163 -13.413 16.474 1.00 95.75 134 TRP A N 1
ATOM 1078 C CA . TRP A 1 134 ? -7.420 -12.868 15.334 1.00 95.75 134 TRP A CA 1
ATOM 1079 C C . TRP A 1 134 ? -8.316 -12.465 14.152 1.00 95.75 134 TRP A C 1
ATOM 1081 O O . TRP A 1 134 ? -7.868 -11.733 13.273 1.00 95.75 134 TRP A O 1
ATOM 1091 N N . GLY A 1 135 ? -9.577 -12.910 14.115 1.00 97.00 135 GLY A N 1
ATOM 1092 C CA . GLY A 1 135 ? -10.447 -12.714 12.953 1.00 97.00 135 GLY A CA 1
ATOM 1093 C C . GLY A 1 135 ? -10.809 -11.251 12.709 1.00 97.00 135 GLY A C 1
ATOM 1094 O O . GLY A 1 135 ? -10.692 -10.753 11.591 1.00 97.00 135 GLY A O 1
ATOM 1095 N N . VAL A 1 136 ? -11.188 -10.535 13.771 1.00 95.25 136 VAL A N 1
ATOM 1096 C CA . VAL A 1 136 ? -11.532 -9.105 13.697 1.00 95.25 136 VAL A CA 1
ATOM 1097 C C . VAL A 1 136 ? -10.349 -8.250 13.215 1.00 95.25 136 VAL A C 1
ATOM 1099 O O . VAL A 1 136 ? -10.528 -7.540 12.223 1.00 95.25 136 VAL A O 1
ATOM 1102 N N . PRO A 1 137 ? -9.145 -8.310 13.826 1.00 96.19 137 PRO A N 1
ATOM 1103 C CA . PRO A 1 137 ? -8.026 -7.496 13.358 1.00 96.19 137 PRO A CA 1
ATOM 1104 C C . PRO A 1 137 ? -7.591 -7.864 11.936 1.00 96.19 137 PRO A C 1
ATOM 1106 O O . PRO A 1 137 ? -7.338 -6.957 11.148 1.00 96.19 137 PRO A O 1
ATOM 1109 N N . LEU A 1 138 ? -7.578 -9.151 11.560 1.00 97.62 138 LEU A N 1
ATOM 1110 C CA . LEU A 1 138 ? -7.252 -9.552 10.186 1.00 97.62 138 LEU A CA 1
ATOM 1111 C C . LEU A 1 138 ? -8.267 -9.006 9.171 1.00 97.62 138 LEU A C 1
ATOM 1113 O O . LEU A 1 138 ? -7.873 -8.531 8.111 1.00 97.62 138 LEU A O 1
ATOM 1117 N N . THR A 1 139 ? -9.560 -9.012 9.513 1.00 97.31 139 THR A N 1
ATOM 1118 C CA . THR A 1 139 ? -10.611 -8.445 8.652 1.00 97.31 139 THR A CA 1
ATOM 1119 C C . THR A 1 139 ? -10.357 -6.963 8.388 1.00 97.31 139 THR A C 1
ATOM 1121 O O . THR A 1 139 ? -10.405 -6.529 7.240 1.00 97.31 139 THR A O 1
ATOM 1124 N N . TRP A 1 140 ? -10.058 -6.178 9.429 1.00 96.25 140 TRP A N 1
ATOM 1125 C CA . TRP A 1 140 ? -9.810 -4.739 9.285 1.00 96.25 140 TRP A CA 1
ATOM 1126 C C . TRP A 1 140 ? -8.498 -4.421 8.569 1.00 96.25 140 TRP A C 1
ATOM 1128 O O . TRP A 1 140 ? -8.463 -3.483 7.776 1.00 96.25 140 TRP A O 1
ATOM 1138 N N . LEU A 1 141 ? -7.452 -5.217 8.798 1.00 97.56 141 LEU A N 1
ATOM 1139 C CA . LEU A 1 141 ? -6.200 -5.128 8.050 1.00 97.56 141 LEU A CA 1
ATOM 1140 C C . LEU A 1 141 ? -6.435 -5.366 6.555 1.00 97.56 141 LEU A C 1
ATOM 1142 O O . LEU A 1 141 ? -6.111 -4.502 5.746 1.00 97.56 141 LEU A O 1
ATOM 1146 N N . ALA A 1 142 ? -7.086 -6.476 6.202 1.00 98.12 142 ALA A N 1
ATOM 1147 C CA . ALA A 1 142 ? -7.366 -6.823 4.813 1.00 98.12 142 ALA A CA 1
ATOM 1148 C C . ALA A 1 142 ? -8.345 -5.843 4.145 1.00 98.12 142 ALA A C 1
ATOM 1150 O O . ALA A 1 142 ? -8.184 -5.516 2.978 1.00 98.12 142 ALA A O 1
ATOM 1151 N N . THR A 1 143 ? -9.322 -5.308 4.887 1.00 96.94 143 THR A N 1
ATOM 1152 C CA . THR A 1 143 ? -10.223 -4.253 4.378 1.00 96.94 143 THR A CA 1
ATOM 1153 C C . THR A 1 143 ? -9.440 -3.006 3.973 1.00 96.94 143 THR A C 1
ATOM 1155 O O . THR A 1 143 ? -9.721 -2.407 2.939 1.00 96.94 143 THR A O 1
ATOM 1158 N N . SER A 1 144 ? -8.457 -2.614 4.785 1.00 96.44 144 SER A N 1
ATOM 1159 C CA . SER A 1 144 ? -7.617 -1.449 4.507 1.00 96.44 144 SER A CA 1
ATOM 1160 C C . SER A 1 144 ? -6.684 -1.681 3.316 1.00 96.44 144 SER A C 1
ATOM 1162 O O . SER A 1 144 ? -6.570 -0.811 2.459 1.00 96.44 144 SER A O 1
ATOM 1164 N N . MET A 1 145 ? -6.097 -2.878 3.208 1.00 97.69 145 MET A N 1
ATOM 1165 C CA . MET A 1 145 ? -5.291 -3.273 2.045 1.00 97.69 145 MET A CA 1
ATOM 1166 C C . MET A 1 145 ? -6.122 -3.292 0.758 1.00 97.69 145 MET A C 1
ATOM 1168 O O . MET A 1 145 ? -5.718 -2.714 -0.243 1.00 97.69 145 MET A O 1
ATOM 1172 N N . LEU A 1 146 ? -7.338 -3.846 0.799 1.00 97.88 146 LEU A N 1
ATOM 1173 C CA . LEU A 1 146 ? -8.258 -3.820 -0.340 1.00 97.88 146 LEU A CA 1
ATOM 1174 C C . LEU A 1 146 ? -8.617 -2.391 -0.756 1.00 97.88 146 LEU A C 1
ATOM 1176 O O . LEU A 1 146 ? -8.688 -2.110 -1.950 1.00 97.88 146 LEU A O 1
ATOM 1180 N N . LEU A 1 147 ? -8.839 -1.485 0.203 1.00 96.31 147 LEU A N 1
ATOM 1181 C CA . LEU A 1 147 ? -9.074 -0.072 -0.096 1.00 96.31 147 LEU A CA 1
ATOM 1182 C C . LEU A 1 147 ? -7.852 0.560 -0.774 1.00 96.31 147 LEU A C 1
ATOM 1184 O O . LEU A 1 147 ? -8.019 1.248 -1.777 1.00 96.31 147 LEU A O 1
ATOM 1188 N N . HIS A 1 148 ? -6.654 0.298 -0.253 1.00 96.19 148 HIS A N 1
ATOM 1189 C CA . HIS A 1 148 ? -5.390 0.758 -0.825 1.00 96.19 148 HIS A CA 1
ATOM 1190 C C . HIS A 1 148 ? -5.228 0.271 -2.273 1.00 96.19 148 HIS A C 1
ATOM 1192 O O . HIS A 1 148 ? -5.145 1.082 -3.187 1.00 96.19 148 HIS A O 1
ATOM 1198 N N . VAL A 1 149 ? -5.303 -1.044 -2.507 1.00 95.75 149 VAL A N 1
ATOM 1199 C CA . VAL A 1 149 ? -5.207 -1.635 -3.853 1.00 95.75 149 VAL A CA 1
ATOM 1200 C C . VAL A 1 149 ? -6.278 -1.082 -4.784 1.00 95.75 149 VAL A C 1
ATOM 1202 O O . VAL A 1 149 ? -6.007 -0.820 -5.948 1.00 95.75 149 VAL A O 1
ATOM 1205 N N . THR A 1 150 ? -7.503 -0.882 -4.293 1.00 95.81 150 THR A N 1
ATOM 1206 C CA . THR A 1 150 ? -8.585 -0.323 -5.115 1.00 95.81 150 THR A CA 1
ATOM 1207 C C . THR A 1 150 ? -8.252 1.086 -5.588 1.00 95.81 150 THR A C 1
ATOM 1209 O O . THR A 1 150 ? -8.500 1.395 -6.751 1.00 95.81 150 THR A O 1
ATOM 1212 N N . ILE A 1 151 ? -7.698 1.934 -4.718 1.00 94.00 151 ILE A N 1
ATOM 1213 C CA . ILE A 1 151 ? -7.264 3.279 -5.104 1.00 94.00 151 ILE A CA 1
ATOM 1214 C C . ILE A 1 151 ? -6.174 3.164 -6.173 1.00 94.00 151 ILE A C 1
ATOM 1216 O O . ILE A 1 151 ? -6.355 3.720 -7.253 1.00 94.00 151 ILE A O 1
ATOM 1220 N N . ASP A 1 152 ? -5.147 2.347 -5.937 1.00 93.75 152 ASP A N 1
ATOM 1221 C CA . ASP A 1 152 ? -4.024 2.189 -6.868 1.00 93.75 152 ASP A CA 1
ATOM 1222 C C . ASP A 1 152 ? -4.420 1.624 -8.233 1.00 93.75 152 ASP A C 1
ATOM 1224 O O . ASP A 1 152 ? -3.895 2.045 -9.265 1.00 93.75 152 ASP A O 1
ATOM 1228 N N . ILE A 1 153 ? -5.410 0.730 -8.283 1.00 94.25 153 ILE A N 1
ATOM 1229 C CA . ILE A 1 153 ? -5.981 0.244 -9.546 1.00 94.25 153 ILE A CA 1
ATOM 1230 C C . ILE A 1 153 ? -6.503 1.400 -10.395 1.00 94.25 153 ILE A C 1
ATOM 1232 O O . ILE A 1 153 ? -6.342 1.380 -11.609 1.00 94.25 153 ILE A O 1
ATOM 1236 N N . PHE A 1 154 ? -7.135 2.404 -9.791 1.00 92.81 154 PHE A N 1
ATOM 1237 C CA . PHE A 1 154 ? -7.702 3.530 -10.534 1.00 92.81 154 PHE A CA 1
ATOM 1238 C C . PHE A 1 154 ? -6.714 4.666 -10.766 1.00 92.81 154 PHE A C 1
ATOM 1240 O O . PHE A 1 154 ? -7.056 5.640 -11.439 1.00 92.81 154 PHE A O 1
ATOM 1247 N N . THR A 1 155 ? -5.500 4.566 -10.247 1.00 91.62 155 THR A N 1
ATOM 1248 C CA . THR A 1 155 ? -4.585 5.703 -10.206 1.00 91.62 155 THR A CA 1
ATOM 1249 C C . THR A 1 155 ? -3.189 5.397 -10.736 1.00 91.62 155 THR A C 1
ATOM 1251 O O . THR A 1 155 ? -2.332 6.285 -10.797 1.00 91.62 155 THR A O 1
ATOM 1254 N N . HIS A 1 156 ? -2.997 4.170 -11.209 1.00 92.38 156 HIS A N 1
ATOM 1255 C CA . HIS A 1 156 ? -1.846 3.736 -11.973 1.00 92.38 156 HIS A CA 1
ATOM 1256 C C . HIS A 1 156 ? -2.263 3.248 -13.362 1.00 92.38 156 HIS A C 1
ATOM 1258 O O . HIS A 1 156 ? -3.184 2.445 -13.512 1.00 92.38 156 HIS A O 1
ATOM 1264 N N . HIS A 1 157 ? -1.562 3.725 -14.394 1.00 93.19 157 HIS A N 1
ATOM 1265 C CA . HIS A 1 157 ? -1.850 3.348 -15.777 1.00 93.19 157 HIS A CA 1
ATOM 1266 C C . HIS A 1 157 ? -0.956 2.190 -16.236 1.00 93.19 157 HIS A C 1
ATOM 1268 O O . HIS A 1 157 ? -1.459 1.111 -16.536 1.00 93.19 157 HIS A O 1
ATOM 1274 N N . SER A 1 158 ? 0.366 2.379 -16.289 1.00 92.00 158 SER A N 1
ATOM 1275 C CA . SER A 1 158 ? 1.299 1.334 -16.751 1.00 92.00 158 SER A CA 1
ATOM 1276 C C . SER A 1 158 ? 1.988 0.553 -15.628 1.00 92.00 158 SER A C 1
ATOM 1278 O O . SER A 1 158 ? 2.424 -0.580 -15.837 1.00 92.00 158 SER A O 1
ATOM 1280 N N . ASP A 1 159 ? 2.065 1.136 -14.437 1.00 90.81 159 ASP A N 1
ATOM 1281 C CA . ASP A 1 159 ? 2.840 0.665 -13.287 1.00 90.81 159 ASP A CA 1
ATOM 1282 C C . ASP A 1 159 ? 1.959 0.192 -12.119 1.00 90.81 159 ASP A C 1
ATOM 1284 O O . ASP A 1 159 ? 2.445 0.025 -11.008 1.00 90.81 159 ASP A O 1
ATOM 1288 N N . GLY A 1 160 ? 0.667 -0.038 -12.361 1.00 92.88 160 GLY A N 1
ATOM 1289 C CA . GLY A 1 160 ? -0.278 -0.458 -11.323 1.00 92.88 160 GLY A CA 1
ATOM 1290 C C . GLY A 1 160 ? -0.127 -1.927 -10.941 1.00 92.88 160 GLY A C 1
ATOM 1291 O O . GLY A 1 160 ? 0.415 -2.699 -11.736 1.00 92.88 160 GLY A O 1
ATOM 1292 N N . PRO A 1 161 ? -0.631 -2.351 -9.772 1.00 95.06 161 PRO A N 1
ATOM 1293 C CA . PRO A 1 161 ? -0.486 -3.722 -9.297 1.00 95.06 161 PRO A CA 1
ATOM 1294 C C . PRO A 1 161 ? -1.025 -4.778 -10.267 1.00 95.06 161 PRO A C 1
ATOM 1296 O O . PRO A 1 161 ? -1.942 -4.556 -11.066 1.00 95.06 161 PRO A O 1
ATOM 1299 N N . LEU A 1 162 ? -0.489 -5.989 -10.142 1.00 97.06 162 LEU A N 1
ATOM 1300 C CA . LEU A 1 162 ? -1.043 -7.190 -10.753 1.00 97.06 162 LEU A CA 1
ATOM 1301 C C . LEU A 1 162 ? -2.267 -7.640 -9.950 1.00 97.06 162 LEU A C 1
ATOM 1303 O O . LEU A 1 162 ? -2.179 -8.473 -9.048 1.00 97.06 162 LEU A O 1
ATOM 1307 N N . ILE A 1 163 ? -3.436 -7.111 -10.308 1.00 95.44 163 ILE A N 1
ATOM 1308 C CA . ILE A 1 163 ? -4.677 -7.284 -9.533 1.00 95.44 163 ILE A CA 1
ATOM 1309 C C . ILE A 1 163 ? -5.077 -8.753 -9.317 1.00 95.44 163 ILE A C 1
ATOM 1311 O O . ILE A 1 163 ? -5.727 -9.079 -8.327 1.00 95.44 163 ILE A O 1
ATOM 1315 N N . TRP A 1 164 ? -4.669 -9.639 -10.231 1.00 97.38 164 TRP A N 1
ATOM 1316 C CA . TRP A 1 164 ? -4.968 -11.073 -10.204 1.00 97.38 164 TRP A CA 1
ATOM 1317 C C . TRP A 1 164 ? -3.793 -11.940 -9.733 1.00 97.38 164 TRP A C 1
ATOM 1319 O O . TRP A 1 164 ? -3.871 -13.166 -9.828 1.00 97.38 164 TRP A O 1
ATOM 1329 N N . TRP A 1 165 ? -2.688 -11.357 -9.267 1.00 98.00 165 TRP A N 1
ATOM 1330 C CA . TRP A 1 165 ? -1.570 -12.129 -8.724 1.00 98.00 165 TRP A CA 1
ATOM 1331 C C . TRP A 1 165 ? -2.026 -12.952 -7.504 1.00 98.00 165 TRP A C 1
ATOM 1333 O O . TRP A 1 165 ? -2.807 -12.440 -6.708 1.00 98.00 165 TRP A O 1
ATOM 1343 N N . PRO A 1 166 ? -1.597 -14.220 -7.327 1.00 97.56 166 PRO A N 1
ATOM 1344 C CA . PRO A 1 166 ? -0.618 -14.977 -8.118 1.00 97.56 166 PRO A CA 1
ATOM 1345 C C . PRO A 1 166 ? -1.212 -15.785 -9.287 1.00 97.56 166 PRO A C 1
ATOM 1347 O O . PRO A 1 166 ? -0.493 -16.559 -9.917 1.00 97.56 166 PRO A O 1
ATOM 1350 N N . VAL A 1 167 ? -2.506 -15.640 -9.590 1.00 98.06 167 VAL A N 1
ATOM 1351 C CA . VAL A 1 167 ? -3.178 -16.372 -10.682 1.00 98.06 167 VAL A CA 1
ATOM 1352 C C . VAL A 1 167 ? -2.744 -15.846 -12.054 1.00 98.06 167 VAL A C 1
ATOM 1354 O O . VAL A 1 167 ? -2.630 -16.615 -13.006 1.00 98.06 167 VAL A O 1
ATOM 1357 N N . ASN A 1 168 ? -2.451 -14.546 -12.160 1.00 97.56 168 ASN A N 1
ATOM 1358 C CA . ASN A 1 168 ? -1.880 -13.934 -13.360 1.00 97.56 168 ASN A CA 1
ATOM 1359 C C . ASN A 1 168 ? -0.681 -13.041 -13.005 1.00 97.56 168 ASN A C 1
ATOM 1361 O O . ASN A 1 168 ? -0.799 -12.124 -12.198 1.00 97.56 168 ASN A O 1
ATOM 1365 N N . TRP A 1 169 ? 0.458 -13.298 -13.651 1.00 97.12 169 TRP A N 1
ATOM 1366 C CA . TRP A 1 169 ? 1.742 -12.630 -13.399 1.00 97.12 169 TRP A CA 1
ATOM 1367 C C . TRP A 1 169 ? 2.042 -11.449 -14.332 1.00 97.12 169 TRP A C 1
ATOM 1369 O O . TRP A 1 169 ? 3.130 -10.887 -14.286 1.00 97.12 169 TRP A O 1
ATOM 1379 N N . SER A 1 170 ? 1.104 -11.086 -15.207 1.00 95.50 170 SER A N 1
ATOM 1380 C CA . SER A 1 170 ? 1.343 -10.104 -16.275 1.00 95.50 170 SER A CA 1
ATOM 1381 C C . SER A 1 170 ? 0.252 -9.047 -16.413 1.00 95.50 170 SER A C 1
ATOM 1383 O O . SER A 1 170 ? 0.519 -7.951 -16.900 1.00 95.50 170 SER A O 1
ATOM 1385 N N . TYR A 1 171 ? -0.977 -9.355 -15.993 1.00 96.81 171 TYR A N 1
ATOM 1386 C CA . TYR A 1 171 ? -2.100 -8.449 -16.178 1.00 96.81 171 TYR A CA 1
ATOM 1387 C C . TYR A 1 171 ? -2.088 -7.312 -15.154 1.00 96.81 171 TYR A C 1
ATOM 1389 O O . TYR A 1 171 ? -2.322 -7.537 -13.966 1.00 96.81 171 TYR A O 1
ATOM 1397 N N . ARG A 1 172 ? -1.886 -6.091 -15.654 1.00 95.38 172 ARG A N 1
ATOM 1398 C CA . ARG A 1 172 ? -2.072 -4.824 -14.940 1.00 95.38 172 ARG A CA 1
ATOM 1399 C C . ARG A 1 172 ? -3.279 -4.119 -15.540 1.00 95.38 172 ARG A C 1
ATOM 1401 O O . ARG A 1 172 ? -3.454 -4.118 -16.761 1.00 95.38 172 ARG A O 1
ATOM 1408 N N . PHE A 1 173 ? -4.127 -3.552 -14.693 1.00 96.25 173 PHE A N 1
ATOM 1409 C CA . PHE A 1 173 ? -5.244 -2.754 -15.176 1.00 96.25 173 PHE A CA 1
ATOM 1410 C C . PHE A 1 173 ? -4.723 -1.400 -15.665 1.00 96.25 173 PHE A C 1
ATOM 1412 O O . PHE A 1 173 ? -4.062 -0.690 -14.916 1.00 96.25 173 PHE A O 1
ATOM 1419 N N . ALA A 1 174 ? -5.016 -1.054 -16.919 1.00 95.69 174 ALA A N 1
ATOM 1420 C CA . ALA A 1 174 ? -4.580 0.206 -17.508 1.00 95.69 174 ALA A CA 1
ATOM 1421 C C . ALA A 1 174 ? -5.572 1.325 -17.167 1.00 95.69 174 ALA A C 1
ATOM 1423 O O . ALA A 1 174 ? -6.495 1.596 -17.941 1.00 95.69 174 ALA A O 1
ATOM 1424 N N . SER A 1 175 ? -5.416 1.953 -15.998 1.00 94.44 175 SER A N 1
ATOM 1425 C CA . SER A 1 175 ? -6.327 3.018 -15.565 1.00 94.44 175 SER A CA 1
ATOM 1426 C C . SER A 1 175 ? -6.320 4.210 -16.523 1.00 94.44 175 SER A C 1
ATOM 1428 O O . SER A 1 175 ? -5.249 4.642 -16.933 1.00 94.44 175 SER A O 1
ATOM 1430 N N . PRO A 1 176 ? -7.462 4.841 -16.847 1.00 93.44 176 PRO A N 1
ATOM 1431 C CA . PRO A 1 176 ? -7.464 6.086 -17.623 1.00 93.44 176 PRO A CA 1
ATOM 1432 C C . PRO A 1 176 ? -6.753 7.257 -16.918 1.00 93.44 176 PRO A C 1
ATOM 1434 O O . PRO A 1 176 ? -6.503 8.282 -17.551 1.00 93.44 176 PRO A O 1
ATOM 1437 N N . ILE A 1 177 ? -6.463 7.123 -15.620 1.00 90.81 177 ILE A N 1
ATOM 1438 C CA . ILE A 1 177 ? -5.838 8.138 -14.775 1.00 90.81 177 ILE A CA 1
ATOM 1439 C C . ILE A 1 177 ? -4.540 7.573 -14.196 1.00 90.81 177 ILE A C 1
ATOM 1441 O O . ILE A 1 177 ? -4.501 6.437 -13.731 1.00 90.81 177 ILE A O 1
ATOM 1445 N N . SER A 1 178 ? -3.490 8.392 -14.178 1.00 87.81 178 SER A N 1
ATOM 1446 C CA . SER A 1 178 ? -2.245 8.098 -13.468 1.00 87.81 178 SER A CA 1
ATOM 1447 C C . SER A 1 178 ? -1.835 9.289 -12.611 1.00 87.81 178 SER A C 1
ATOM 1449 O O . SER A 1 178 ? -1.975 10.421 -13.067 1.00 87.81 178 SER A O 1
ATOM 1451 N N . TYR A 1 179 ? -1.278 9.060 -11.417 1.00 81.75 179 TYR A N 1
ATOM 1452 C CA . TYR A 1 179 ? -0.576 10.109 -10.656 1.00 81.75 179 TYR A CA 1
ATOM 1453 C C . TYR A 1 179 ? 0.852 10.380 -11.165 1.00 81.75 179 TYR A C 1
ATOM 1455 O O . TYR A 1 179 ? 1.396 11.454 -10.910 1.00 81.75 179 TYR A O 1
ATOM 1463 N N . TRP A 1 180 ? 1.443 9.461 -11.935 1.00 82.00 180 TRP A N 1
ATOM 1464 C CA . TRP A 1 180 ? 2.836 9.542 -12.399 1.00 82.00 180 TRP A CA 1
ATOM 1465 C C . TRP A 1 180 ? 2.956 9.965 -13.859 1.00 82.00 180 TRP A C 1
ATOM 1467 O O . TRP A 1 180 ? 3.822 10.761 -14.229 1.00 82.00 180 TRP A O 1
ATOM 1477 N N . GLU A 1 181 ? 2.081 9.441 -14.712 1.00 88.12 181 GLU A N 1
ATOM 1478 C CA . GLU A 1 181 ? 2.169 9.646 -16.149 1.00 88.12 181 GLU A CA 1
ATOM 1479 C C . GLU A 1 181 ? 1.433 10.923 -16.561 1.00 88.12 181 GLU A C 1
ATOM 1481 O O . GLU A 1 181 ? 0.207 11.026 -16.485 1.00 88.12 181 GLU A O 1
ATOM 1486 N N . VAL A 1 182 ? 2.183 11.910 -17.057 1.00 88.75 182 VAL A N 1
ATOM 1487 C CA . VAL A 1 182 ? 1.638 13.212 -17.488 1.00 88.75 182 VAL A CA 1
ATOM 1488 C C . VAL A 1 182 ? 0.558 13.056 -18.563 1.00 88.75 182 VAL A C 1
ATOM 1490 O O . VAL A 1 182 ? -0.435 13.782 -18.536 1.00 88.75 182 VAL A O 1
ATOM 1493 N N . ALA A 1 183 ? 0.711 12.079 -19.463 1.00 91.06 183 ALA A N 1
ATOM 1494 C CA . ALA A 1 183 ? -0.265 11.772 -20.510 1.00 91.06 183 ALA A CA 1
ATOM 1495 C C . ALA A 1 183 ? -1.643 11.351 -19.960 1.00 91.06 183 ALA A C 1
ATOM 1497 O O . ALA A 1 183 ? -2.643 11.504 -20.655 1.00 91.06 183 ALA A O 1
ATOM 1498 N N . TYR A 1 184 ? -1.695 10.886 -18.709 1.00 90.44 184 TYR A N 1
ATOM 1499 C CA . TYR A 1 184 ? -2.902 10.428 -18.016 1.00 90.44 184 TYR A CA 1
ATOM 1500 C C . TYR A 1 184 ? -3.229 11.300 -16.794 1.00 90.44 184 TYR A C 1
ATOM 1502 O O . TYR A 1 184 ? -3.832 10.844 -15.826 1.00 90.44 184 TYR A O 1
ATOM 1510 N N . GLY A 1 185 ? -2.832 12.577 -16.833 1.00 88.12 185 GLY A N 1
ATOM 1511 C CA . GLY A 1 185 ? -3.197 13.560 -15.815 1.00 88.12 185 GLY A CA 1
ATOM 1512 C C . GLY A 1 185 ? -2.278 13.615 -14.592 1.00 88.12 185 GLY A C 1
ATOM 1513 O O . GLY A 1 185 ? -2.603 14.359 -13.665 1.00 88.12 185 GLY A O 1
ATOM 1514 N N . GLY A 1 186 ? -1.124 12.936 -14.601 1.00 86.25 186 GLY A N 1
ATOM 1515 C CA . GLY A 1 186 ? -0.208 12.843 -13.451 1.00 86.25 186 GLY A CA 1
ATOM 1516 C C . GLY A 1 186 ? 0.101 14.168 -12.768 1.00 86.25 186 GLY A C 1
ATOM 1517 O O . GLY A 1 186 ? -0.061 14.303 -11.560 1.00 86.25 186 GLY A O 1
ATOM 1518 N N . ALA A 1 187 ? 0.415 15.213 -13.538 1.00 85.62 187 ALA A N 1
ATOM 1519 C CA . ALA A 1 187 ? 0.710 16.530 -12.973 1.00 85.62 187 ALA A CA 1
ATOM 1520 C C . ALA A 1 187 ? -0.480 17.172 -12.230 1.00 85.62 187 ALA A C 1
ATOM 1522 O O . ALA A 1 187 ? -0.281 17.898 -11.256 1.00 85.62 187 ALA A O 1
ATOM 1523 N N . THR A 1 188 ? -1.709 16.942 -12.695 1.00 87.25 188 THR A N 1
ATOM 1524 C CA . THR A 1 188 ? -2.933 17.466 -12.069 1.00 87.25 188 THR A CA 1
ATOM 1525 C C . THR A 1 188 ? -3.273 16.660 -10.825 1.00 87.25 188 THR A C 1
ATOM 1527 O O . THR A 1 188 ? -3.535 17.221 -9.762 1.00 87.25 188 THR A O 1
ATOM 1530 N N . PHE A 1 189 ? -3.227 15.341 -10.958 1.00 85.00 189 PHE A N 1
ATOM 1531 C CA . PHE A 1 189 ? -3.579 14.406 -9.909 1.00 85.00 189 PHE A CA 1
ATOM 1532 C C . PHE A 1 189 ? -2.580 14.471 -8.744 1.00 85.00 189 PHE A C 1
ATOM 1534 O O . PHE A 1 189 ? -3.017 14.555 -7.600 1.00 85.00 189 PHE A O 1
ATOM 1541 N N . ALA A 1 190 ? -1.275 14.610 -8.994 1.00 81.88 190 ALA A N 1
ATOM 1542 C CA . ALA A 1 190 ? -0.279 14.810 -7.934 1.00 81.88 190 ALA A CA 1
ATOM 1543 C C . ALA A 1 190 ? -0.550 16.074 -7.085 1.00 81.88 190 ALA A C 1
ATOM 1545 O O . ALA A 1 190 ? -0.364 16.082 -5.869 1.00 81.88 190 ALA A O 1
ATOM 1546 N N . ARG A 1 191 ? -1.050 17.161 -7.696 1.00 86.31 191 ARG A N 1
ATOM 1547 C CA . ARG A 1 191 ? -1.457 18.369 -6.947 1.00 86.31 191 ARG A CA 1
ATOM 1548 C C . ARG A 1 191 ? -2.734 18.136 -6.149 1.00 86.31 191 ARG A C 1
ATOM 1550 O O . ARG A 1 191 ? -2.828 18.591 -5.012 1.00 86.31 191 ARG A O 1
ATOM 1557 N N . ALA A 1 192 ? -3.712 17.455 -6.745 1.00 87.50 192 ALA A N 1
ATOM 1558 C CA . ALA A 1 192 ? -4.952 17.102 -6.064 1.00 87.50 192 ALA A CA 1
ATOM 1559 C C . ALA A 1 192 ? -4.679 16.215 -4.839 1.00 87.50 192 ALA A C 1
ATOM 1561 O O . ALA A 1 192 ? -5.263 16.441 -3.783 1.00 87.50 192 ALA A O 1
ATOM 1562 N N . GLU A 1 193 ? -3.742 15.275 -4.953 1.00 86.00 193 GLU A N 1
ATOM 1563 C CA . GLU A 1 193 ? -3.270 14.443 -3.849 1.00 86.00 193 GLU A CA 1
ATOM 1564 C C . GLU A 1 193 ? -2.626 15.279 -2.737 1.00 86.00 193 GLU A C 1
ATOM 1566 O O . GLU A 1 193 ? -2.987 15.133 -1.571 1.00 86.00 193 GLU A O 1
ATOM 1571 N N . LEU A 1 194 ? -1.727 16.210 -3.075 1.00 88.50 194 LEU A N 1
ATOM 1572 C CA . LEU A 1 194 ? -1.125 17.100 -2.079 1.00 88.50 194 LEU A CA 1
ATOM 1573 C C . LEU A 1 194 ? -2.191 17.901 -1.314 1.00 88.50 194 LEU A C 1
ATOM 1575 O O . LEU A 1 194 ? -2.132 18.002 -0.087 1.00 88.50 194 LEU A O 1
ATOM 1579 N N . ILE A 1 195 ? -3.183 18.444 -2.025 1.00 92.12 195 ILE A N 1
ATOM 1580 C CA . ILE A 1 195 ? -4.306 19.166 -1.414 1.00 92.12 195 ILE A CA 1
ATOM 1581 C C . ILE A 1 195 ? -5.100 18.231 -0.497 1.00 92.12 195 ILE A C 1
ATOM 1583 O O . ILE A 1 195 ? -5.378 18.591 0.647 1.00 92.12 195 ILE A O 1
ATOM 1587 N N . LEU A 1 196 ? -5.427 17.023 -0.965 1.00 92.25 196 LEU A N 1
ATOM 1588 C CA . LEU A 1 196 ? -6.129 16.018 -0.172 1.00 92.25 196 LEU A CA 1
ATOM 1589 C C . LEU A 1 196 ? -5.361 15.690 1.115 1.00 92.25 196 LEU A C 1
ATOM 1591 O O . LEU A 1 196 ? -5.953 15.683 2.192 1.00 92.25 196 LEU A O 1
ATOM 1595 N N . ASN A 1 197 ? -4.043 15.518 1.037 1.00 93.31 197 ASN A N 1
ATOM 1596 C CA . ASN A 1 197 ? -3.196 15.234 2.193 1.00 93.31 197 ASN A CA 1
ATOM 1597 C C . ASN A 1 197 ? -3.196 16.364 3.219 1.00 93.31 197 ASN A C 1
ATOM 1599 O O . ASN A 1 197 ? -3.295 16.103 4.422 1.00 93.31 197 ASN A O 1
ATOM 1603 N N . VAL A 1 198 ? -3.148 17.620 2.769 1.00 94.19 198 VAL A N 1
ATOM 1604 C CA . VAL A 1 198 ? -3.265 18.788 3.654 1.00 94.19 198 VAL A CA 1
ATOM 1605 C C . VAL A 1 198 ? -4.636 18.818 4.335 1.00 94.19 198 VAL A C 1
ATOM 1607 O O . VAL A 1 198 ? -4.715 19.014 5.553 1.00 94.19 198 VAL A O 1
ATOM 1610 N N . LEU A 1 199 ? -5.715 18.576 3.586 1.00 96.12 199 LEU A N 1
ATOM 1611 C CA . LEU A 1 199 ? -7.079 18.563 4.120 1.00 96.12 199 LEU A CA 1
ATOM 1612 C C . LEU A 1 199 ? -7.2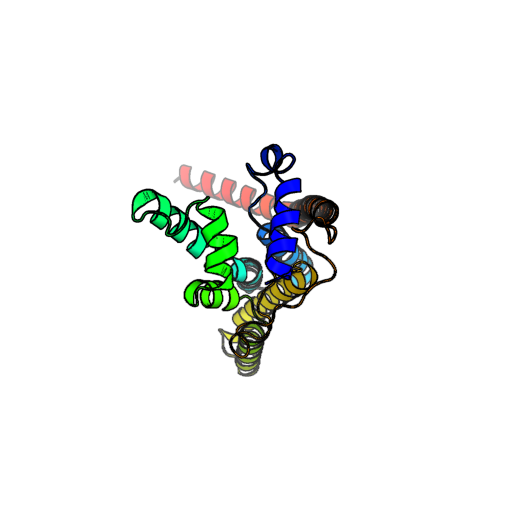82 17.440 5.146 1.00 96.12 199 LEU A C 1
ATOM 1614 O O . LEU A 1 199 ? -7.767 17.700 6.248 1.00 96.12 199 LEU A O 1
ATOM 1618 N N . LEU A 1 200 ? -6.866 16.212 4.827 1.00 95.12 200 LEU A N 1
ATOM 1619 C CA . LEU A 1 200 ? -6.982 15.057 5.721 1.00 95.12 200 LEU A CA 1
ATOM 1620 C C . LEU A 1 200 ? -6.123 15.222 6.975 1.00 95.12 200 LEU A C 1
ATOM 1622 O O . LEU A 1 200 ? -6.591 14.942 8.077 1.00 95.12 200 LEU A O 1
ATOM 1626 N N . SER A 1 201 ? -4.898 15.733 6.835 1.00 94.25 201 SER A N 1
ATOM 1627 C CA . SER A 1 201 ? -4.028 16.027 7.979 1.00 94.25 201 SER A CA 1
ATOM 1628 C C . SER A 1 201 ? -4.662 17.068 8.898 1.00 94.25 201 SER A C 1
ATOM 1630 O O . SER A 1 201 ? -4.705 16.879 10.112 1.00 94.25 201 SER A O 1
ATOM 1632 N N . THR A 1 202 ? -5.226 18.137 8.331 1.00 94.94 202 THR A N 1
ATOM 1633 C CA . THR A 1 202 ? -5.923 19.180 9.098 1.00 94.94 202 THR A CA 1
ATOM 1634 C C . THR A 1 202 ? -7.153 18.616 9.811 1.00 94.94 202 THR A C 1
ATOM 1636 O O . THR A 1 202 ? -7.354 18.862 11.004 1.00 94.94 202 THR A O 1
ATOM 1639 N N . TYR A 1 203 ? -7.957 17.807 9.119 1.00 95.25 203 TYR A N 1
ATOM 1640 C CA . TYR A 1 203 ? -9.105 17.117 9.705 1.00 95.25 203 TYR A CA 1
ATOM 1641 C C . TYR A 1 203 ? -8.694 16.208 10.872 1.00 95.25 203 TYR A C 1
ATOM 1643 O O . TYR A 1 203 ? -9.268 16.285 11.956 1.00 95.25 203 TYR A O 1
ATOM 1651 N N . LEU A 1 204 ? -7.662 15.382 10.692 1.00 93.94 204 LEU A N 1
ATOM 1652 C CA . LEU A 1 204 ? -7.171 14.487 11.737 1.00 93.94 204 LEU A CA 1
ATOM 1653 C C . LEU A 1 204 ? -6.614 15.256 12.931 1.00 93.94 204 LEU A C 1
ATOM 1655 O O . LEU A 1 204 ? -6.950 14.942 14.071 1.00 93.94 204 LEU A O 1
ATOM 1659 N N . LEU A 1 205 ? -5.809 16.291 12.695 1.00 93.88 205 LEU A N 1
ATOM 1660 C CA . LEU A 1 205 ? -5.289 17.131 13.768 1.00 93.88 205 LEU A CA 1
ATOM 1661 C C . LEU A 1 205 ? -6.435 17.748 14.567 1.00 93.88 205 LEU A C 1
ATOM 1663 O O . LEU A 1 205 ? -6.472 17.585 15.781 1.00 93.88 205 LEU A O 1
ATOM 1667 N N . THR A 1 206 ? -7.409 18.374 13.907 1.00 93.56 206 THR A N 1
ATOM 1668 C CA . THR A 1 206 ? -8.551 19.006 14.590 1.00 93.56 206 THR A CA 1
ATOM 1669 C C . THR A 1 206 ? -9.419 17.999 15.349 1.00 93.56 206 THR A C 1
ATOM 1671 O O . THR A 1 206 ? -9.774 18.249 16.503 1.00 93.56 206 THR A O 1
ATOM 1674 N N . ALA A 1 207 ? -9.706 16.834 14.765 1.00 91.88 207 ALA A N 1
ATOM 1675 C CA . ALA A 1 207 ? -10.523 15.799 15.395 1.00 91.88 207 ALA A CA 1
ATOM 1676 C C . ALA A 1 207 ? -9.838 15.130 16.602 1.00 91.88 207 ALA A C 1
ATOM 1678 O O . ALA A 1 207 ? -10.508 14.719 17.555 1.00 91.88 207 ALA A O 1
ATOM 1679 N N . LEU A 1 208 ? -8.508 14.996 16.570 1.00 90.38 208 LEU A N 1
ATOM 1680 C CA . LEU A 1 208 ? -7.735 14.278 17.590 1.00 90.38 208 LEU A CA 1
ATOM 1681 C C . LEU A 1 208 ? -7.100 15.198 18.634 1.00 90.38 208 LEU A C 1
ATOM 1683 O O . LEU A 1 208 ? -6.758 14.739 19.728 1.00 90.38 208 LEU A O 1
ATOM 1687 N N . TRP A 1 209 ? -7.006 16.498 18.346 1.00 92.06 209 TRP A N 1
ATOM 1688 C CA . TRP A 1 209 ? -6.393 17.495 19.220 1.00 92.06 209 TRP A CA 1
ATOM 1689 C C . TRP A 1 209 ? -6.896 17.464 20.669 1.00 92.06 209 TRP A C 1
ATOM 1691 O O . TRP A 1 209 ? -6.057 17.452 21.575 1.00 92.06 209 TRP A O 1
ATOM 1701 N N . PRO A 1 210 ? -8.216 17.379 20.952 1.00 92.19 210 PRO A N 1
ATOM 1702 C CA . PRO A 1 210 ? -8.691 17.359 22.334 1.00 92.19 210 PRO A CA 1
ATOM 1703 C C . PRO A 1 210 ? -8.140 16.171 23.132 1.00 92.19 210 PRO A C 1
ATOM 1705 O O . PRO A 1 210 ? -7.810 16.311 24.308 1.00 92.19 210 PRO A O 1
ATOM 1708 N N . GLN A 1 211 ? -8.002 15.008 22.492 1.00 88.06 211 GLN A N 1
ATOM 1709 C CA . GLN A 1 211 ? -7.519 13.782 23.131 1.00 88.06 211 GLN A CA 1
ATOM 1710 C C . GLN A 1 211 ? -6.008 13.843 23.362 1.00 88.06 211 GLN A C 1
ATOM 1712 O O . GLN A 1 211 ? -5.549 13.512 24.453 1.00 88.06 211 GLN A O 1
ATOM 1717 N N . ILE A 1 212 ? -5.252 14.323 22.368 1.00 88.56 212 ILE A N 1
ATOM 1718 C CA . ILE A 1 212 ? -3.800 14.537 22.472 1.00 88.56 212 ILE A CA 1
ATOM 1719 C C . ILE A 1 212 ? -3.510 15.515 23.617 1.00 88.56 212 ILE A C 1
ATOM 1721 O O . ILE A 1 212 ? -2.720 15.205 24.509 1.00 88.56 212 ILE A O 1
ATOM 1725 N N . LYS A 1 213 ? -4.215 16.655 23.659 1.00 92.44 213 LYS A N 1
ATOM 1726 C CA . LYS A 1 213 ? -4.077 17.653 24.728 1.00 92.44 213 LYS A CA 1
ATOM 1727 C C . LYS A 1 213 ? -4.361 17.049 26.105 1.00 92.44 213 LYS A C 1
ATOM 1729 O O . LYS A 1 213 ? -3.586 17.255 27.034 1.00 92.44 213 LYS A O 1
ATOM 1734 N N . GLN A 1 214 ? -5.442 16.280 26.249 1.00 92.38 214 GLN A N 1
ATOM 1735 C CA . GLN A 1 214 ? -5.773 15.625 27.520 1.00 92.38 214 GLN A CA 1
ATOM 1736 C C . GLN A 1 214 ? -4.711 14.606 27.957 1.00 92.38 214 GLN A C 1
ATOM 1738 O O . GLN A 1 214 ? -4.360 14.566 29.136 1.00 92.38 214 GLN A O 1
ATOM 1743 N N . GLN A 1 215 ? -4.189 13.787 27.040 1.00 89.69 215 GLN A N 1
ATOM 1744 C CA . GLN A 1 215 ? -3.132 12.818 27.352 1.00 89.69 215 GLN A CA 1
ATOM 1745 C C . GLN A 1 215 ? -1.831 13.506 27.771 1.00 89.69 215 GLN A C 1
ATOM 1747 O O . GLN A 1 215 ? -1.219 13.099 28.756 1.00 89.69 215 GLN A O 1
ATOM 1752 N N . PHE A 1 216 ? -1.451 14.580 27.079 1.00 92.06 216 PHE A N 1
ATOM 1753 C CA . PHE A 1 216 ? -0.279 15.378 27.422 1.00 92.06 216 PHE A CA 1
ATOM 1754 C C . PHE A 1 216 ? -0.386 15.984 28.829 1.00 92.06 216 PHE A C 1
ATOM 1756 O O . PHE A 1 216 ? 0.534 15.843 29.633 1.00 92.06 216 PHE A O 1
ATOM 1763 N N . LEU A 1 217 ? -1.538 16.572 29.172 1.00 94.12 217 LEU A N 1
ATOM 1764 C CA . LEU A 1 217 ? -1.786 17.109 30.515 1.00 94.12 217 LEU A CA 1
ATOM 1765 C C . LEU A 1 217 ? -1.715 16.018 31.601 1.00 94.12 217 LEU A C 1
ATOM 1767 O O . LEU A 1 217 ? -1.133 16.237 32.663 1.00 94.12 217 LEU A O 1
ATOM 1771 N N . ARG A 1 218 ? -2.257 14.818 31.336 1.00 92.12 218 ARG A N 1
ATOM 1772 C CA . ARG A 1 218 ? -2.147 13.666 32.255 1.00 92.12 218 ARG A CA 1
ATOM 1773 C C . ARG A 1 218 ? -0.698 13.225 32.448 1.00 92.12 218 ARG A C 1
ATOM 1775 O O . ARG A 1 218 ? -0.292 12.931 33.571 1.00 92.12 218 ARG A O 1
ATOM 1782 N N . TRP A 1 219 ? 0.077 13.187 31.366 1.00 90.31 219 TRP A N 1
ATOM 1783 C CA . TRP A 1 219 ? 1.495 12.849 31.419 1.00 90.31 219 TRP A CA 1
ATOM 1784 C C . TRP A 1 219 ? 2.272 13.853 32.280 1.00 90.31 219 TRP A C 1
ATOM 1786 O O . TRP A 1 219 ? 2.975 13.423 33.195 1.00 90.31 219 TRP A O 1
ATOM 1796 N N . GLN A 1 220 ? 2.067 15.161 32.084 1.00 91.06 220 GLN A N 1
ATOM 1797 C CA . GLN A 1 220 ? 2.694 16.208 32.904 1.00 91.06 220 GLN A CA 1
ATOM 1798 C C . GLN A 1 220 ? 2.382 16.042 34.397 1.00 91.06 220 GLN A C 1
ATOM 1800 O O . GLN A 1 220 ? 3.295 16.061 35.224 1.00 91.06 220 GLN A O 1
ATOM 1805 N N . ALA A 1 221 ? 1.113 15.805 34.743 1.00 90.00 221 ALA A N 1
ATOM 1806 C CA . ALA A 1 221 ? 0.706 15.570 36.128 1.00 90.00 221 ALA A CA 1
ATOM 1807 C C . ALA A 1 221 ? 1.397 14.333 36.737 1.00 90.00 221 ALA A C 1
ATOM 1809 O O . ALA A 1 221 ? 1.862 14.368 37.877 1.00 90.00 221 ALA A O 1
ATOM 1810 N N . SER A 1 222 ? 1.526 13.247 35.965 1.00 90.06 222 SER A N 1
ATOM 1811 C CA . SER A 1 222 ? 2.205 12.025 36.418 1.00 90.06 222 SER A CA 1
ATOM 1812 C C . SER A 1 222 ? 3.723 12.194 36.567 1.00 90.06 222 SER A C 1
ATOM 1814 O O . SER A 1 222 ? 4.306 11.659 37.511 1.00 90.06 222 SER A O 1
ATOM 1816 N N . ALA A 1 223 ? 4.363 12.972 35.689 1.00 83.94 223 ALA A N 1
ATOM 1817 C CA . ALA A 1 223 ? 5.797 13.238 35.734 1.00 83.94 223 ALA A CA 1
ATOM 1818 C C . ALA A 1 223 ? 6.174 14.102 36.948 1.00 83.94 223 ALA A C 1
ATOM 1820 O O . ALA A 1 223 ? 7.128 13.775 37.651 1.00 83.94 223 ALA A O 1
ATOM 1821 N N . GLY A 1 224 ? 5.376 15.132 37.258 1.00 76.19 224 GLY A N 1
ATOM 1822 C CA . GLY A 1 224 ? 5.572 15.962 38.451 1.00 76.19 224 GLY A CA 1
ATOM 1823 C C . GLY A 1 224 ? 5.431 15.176 39.760 1.00 76.19 224 GLY A C 1
ATOM 1824 O O . GLY A 1 224 ? 6.207 15.372 40.688 1.00 76.19 224 GLY A O 1
ATOM 1825 N N . SER A 1 225 ? 4.509 14.208 39.818 1.00 70.44 225 SER A N 1
ATOM 1826 C CA . SER A 1 225 ? 4.313 13.370 41.014 1.00 70.44 225 SER A CA 1
ATOM 1827 C C . SER A 1 225 ? 5.474 12.409 41.324 1.00 70.44 225 SER A C 1
ATOM 1829 O O . SER A 1 225 ? 5.608 11.969 42.464 1.00 70.44 225 SER A O 1
ATOM 1831 N N . ARG A 1 226 ? 6.327 12.087 40.337 1.00 67.19 226 ARG A N 1
ATOM 1832 C CA . ARG A 1 226 ? 7.504 11.217 40.525 1.00 67.19 226 ARG A CA 1
ATOM 1833 C C . ARG A 1 226 ? 8.731 11.944 41.072 1.00 67.19 226 ARG A C 1
ATOM 1835 O O . ARG A 1 226 ? 9.624 11.267 41.548 1.00 67.19 226 ARG A O 1
ATOM 1842 N N . GLN A 1 227 ? 8.787 13.275 41.005 1.00 59.66 227 GLN A N 1
ATOM 1843 C CA . GLN A 1 227 ? 9.912 14.053 41.546 1.00 59.66 227 GLN A CA 1
ATOM 1844 C C . GLN A 1 227 ? 9.761 14.401 43.035 1.00 59.66 227 GLN A C 1
ATOM 1846 O O . GLN A 1 227 ? 10.701 14.904 43.637 1.00 59.66 227 GLN A O 1
ATOM 1851 N N . VAL A 1 228 ? 8.588 14.150 43.627 1.00 58.56 228 VAL A N 1
ATOM 1852 C CA . VAL A 1 228 ? 8.276 14.474 45.035 1.00 58.56 228 VAL A CA 1
ATOM 1853 C C . VAL A 1 228 ? 8.341 13.227 45.943 1.00 58.56 228 VAL A C 1
ATOM 1855 O O . VAL A 1 228 ? 8.071 13.314 47.136 1.00 58.56 228 VAL A O 1
ATOM 1858 N N . ARG A 1 229 ? 8.704 12.060 45.397 1.00 52.03 229 ARG A N 1
ATOM 1859 C CA . ARG A 1 229 ? 9.012 10.833 46.152 1.00 52.03 229 ARG A CA 1
ATOM 1860 C C . ARG A 1 229 ? 10.488 10.509 46.028 1.00 52.03 229 ARG A C 1
ATOM 1862 O O . ARG A 1 229 ? 11.026 9.989 47.025 1.00 52.03 229 ARG A O 1
#

=== Feature glossary ===
Reading guide. The protein is described through the following features:

Foldseek 3Di. A 3Di character summarizes, for each residue, the relative orientation of the Cα frame of its nearest spatial neighbor. Because it encodes fold topology rather than chemistry, 3Di alignments detect remote structural similarity that sequence alignment misses.

Contact-map, Ramachandran, and PAE plots. Plot images: a contact map (which residues are close in 3D, as an N×N binary image), a Ramachandran scatter (backbone torsion angles, revealing secondary-structure composition at a glance), and — for AlphaFold structures — a PAE heatmap (pairwise prediction confidence).

Radius of gyration, Cα contacts, bounding box. Radius of gyration (Rg) is the root-mean-square distance of Cα atoms from their centroid — a single number for overall size and compactness. A globular domain of N residues has Rg ≈ 2.2·N^0.38 Å; an extended or disordered chain has a much larger Rg. The Cα contact count is the number of residue pairs whose Cα atoms are within 8 Å and are more than four positions apart in sequence — a standard proxy for tertiary packing density. The bounding box is the smallest axis-aligned box enclosing all Cα atoms.

Secondary structure (8-state, DSSP). Eight-state secondary structure (DSSP): H is the canonical α-helix, G the tighter 3₁₀-helix, I the wider π-helix; E/B are β-structure, T and S are turns and bends, and '-' is everything else. DSSP derives these from the pattern of main-chain N–H···O=C hydrogen bonds, not from the sequence.

B-factor. B-factor (Debye–Waller factor) reflects atomic displacement in the crystal lattice. It is an experimental observable (units Å²), not a prediction; low values mean the atom is pinned down, high values mean it moves or is heterogeneous across the crystal.

pLDDT. pLDDT is the predicted lDDT-Cα score: AlphaFold's confidence that the local environment of each residue (all inter-atomic distances within 15 Å) is correctly placed. It is a per-residue number between 0 and 100, with higher meaning more reliable.

Nearest PDB structures. Nearest PDB neighbors are the top structural matches found by Foldseek when searching this structure against the entire Protein Data Bank. Each hit reports a TM-score (0 to 1; >0.5 almost always implies the same fold) and an E-value.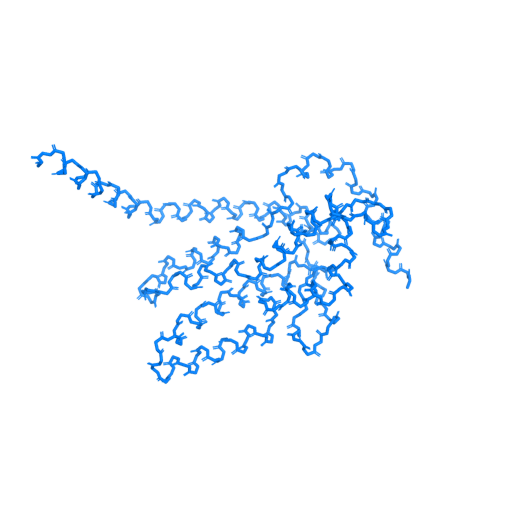 These are *structural* homologs — they may share no detectable sequence similarity.

Solvent-accessible surface area. Accessible surface area quantifies burial. A residue with SASA near zero is packed into the hydrophobic core; one with SASA >100 Å² sits on the surface. Computed here via the Shrake–Rupley numerical algorithm with a 1.4 Å probe.

Rendered structure images. Structure images are PyMOL renders from six orthogonal camera directions. Cartoon representation draws helices as coils and strands as arrows; sticks shows the backbone as bonds; surface shows the solvent-excluded envelope. Rainbow coloring maps sequence position to hue (blue→red, N→C); chain coloring assigns a distinct color per polypeptide.

Backbone torsions (φ/ψ). φ (phi) and ψ (psi) are the two rotatable backbone dihedrals per residue: φ is the C(i-1)–N–Cα–C torsion, ψ is the N–Cα–C–N(i+1) torsion, both in degrees on (−180°, 180°]. α-helical residues cluster near (−60°, −45°); β-strand residues near (−120°, +130°). A Ramachandran plot is simply a scatter of (φ, ψ) for every residue.

Predicted aligned error. Predicted Aligned Error (PAE) is an AlphaFold confidence matrix: entry (i, j) is the expected error in the position of residue j, in ångströms, when the prediction is superimposed on the true structure at residue i. Low PAE within a block of residues means that block is internally rigid and well-predicted; high PAE between two blocks means their relative placement is uncertain even if each block individually is confident.

mmCIF coordinates. Structure coordinates are given as an mmCIF _atom_site loop: one row per atom with element, residue name, chain id, sequence number, and x/y/z position in Å. Only the four main-chain atoms per residue are included here; side chains are omitted to keep the record compact.

InterPro / GO / CATH / organism. Database cross-references. InterPro integrates a dozen domain/family signature databases into unified entries with residue-range hits. GO terms attach function/process/location labels with evidence codes. CATH codes position the fold in a four-level structural taxonomy. Organism is the NCBI-taxonomy species name.

Secondary structure (3-state, P-SEA). SS3 is a coarse helix/strand/coil call (letters a/b/c) made by the P-SEA algorithm from inter-Cα distances and dihedrals. It is less detailed than DSSP but needs only Cα positions.

Sequence. Sequence gives the chain of amino acids in standard one-letter code (A=alanine, C=cysteine, …, Y=tyrosine), read N→C. It is the only feature that is directly encoded by the gene; all structural features are derived from the folded form of this sequence.